Protein 8PX4 (pdb70)

Nearest PDB structures (foldseek):
  8px4-assembly2_B-2  TM=1.008E+00  e=1.631E-22  Leptospira interrogans serovar Copenhageni
  8ck4-assembly1_A  TM=9.383E-01  e=3.434E-08  Homo sapiens
  6czw-assembly1_A  TM=9.265E-01  e=5.266E-08  Homo sapiens
  3f1n-assembly1_A  TM=9.404E-01  e=1.316E-07  Homo sapiens
  8ck3-assembly1_A  TM=9.164E-01  e=1.899E-07  Homo sapiens

Radius of gyration: 22.07 Å; Cα contacts (8 Å, |Δi|>4): 699; chains: 3; bounding box: 47×67×46 Å

Foldseek 3Di:
DVVVVLVVQQPDLWWKFKAFLVQATADIHCNCCVPQVDDGVVRHRDHQCVQFDPVCNVVVVVQSVCLQVQHWDFQDWTWGHGPVGDTFIKTKTWGHDNVVRMIIIIIDTD/DVLCVQQPDCKWKFKAFLVQATADIHCNCCVVAVDDGVRRHRDRQCVQFDPVCNVVVVVQSVCLQVQHKDFQDWTWGAGPVGDTFIKTKTWGHDNVVRMIIIIIDTD/DVVLVVQQPDCKWKFKAFLVQATADTHCNCCVPQVDDGVVRHRDHQCVQFDPVCNVVVVVQSVCLQVQHKDFQDWTWGAGPVGDTFIKTKTWGHDNVVRMIIIIIDTD

Sequence (325 aa):
KEYDLEKLVNNSLDLLSIQRLDGTVLQVNPAFERLLGWREEELIGRNPFHLLHPEDRESTFQEFKKLNQGLPVFAFQNRFLCSDGTYKYFSWTASPDLSAGLIYVTGRDIDLEKLVNNSLDLLSIQRLDGTVLQVNPAFERLLGWREEELIGRNPFHLLHPEDRESTFQEFKKLNQGLPVFAFQNRFLCSDGTYKYFSWTASPDLSAGLIYVTGRDIYDLEKLVNNSLDLLSIQRLDGTVLQVNPAFERLLGWREEELIGRNPFHLLHPEDRESTFQEFKKLNQGLPVFAFQNRFLCSDGTYKYFSWTASPDLSAGLIYVTGRDI

Secondary structure (DSSP, 8-state):
-HHHHHHHHHT-SSEEEEEETT--EEEE-THHHHHH---GGGTTTS--TTSB-GGGHHHHHHHHHHHHTT--EEEEEEEEE-TTS-EEEEEEEEEEETTTTEEEEEEEE-/-HHHHHHT-SSEEEEEETTS-EEEE-THHHHHS---GGGTTTS-GGGSB-GGGHHHHHHHHHHHHTT--EEEEEEEEE-TTS-EEEEEEEEEEETTTTEEEEEEEE-/-HHHHHHHT-SSEEEEEETTS-EEEE-THHHHHH---GGGTTTS-GGGSB-GGGHHHHHHHHHHHHTT--EEEEEEEEE-TTS-EEEEEEEEEEETTTTEEEEEEEE-

Solvent-accessible surface area: 16549 Å² total; per-residue (Å²): 128,82,178,42,5,73,93,2,1,50,35,6,40,9,0,0,4,9,15,122,39,101,0,26,6,66,36,6,0,58,4,16,79,56,15,6,38,55,116,65,116,63,12,72,52,124,51,17,26,91,15,1,30,83,133,16,81,147,51,6,76,99,35,29,123,89,5,68,132,28,86,67,9,140,63,36,103,3,43,18,46,9,60,112,52,78,94,77,100,0,17,26,17,7,27,25,25,94,116,58,20,25,0,7,9,4,0,18,59,108,137,135,123,148,130,51,59,127,34,128,53,0,45,9,48,13,103,42,84,0,21,8,79,88,5,3,72,3,22,89,139,20,6,38,56,116,87,102,63,13,55,52,112,55,18,31,113,13,1,32,77,132,17,73,122,45,6,72,99,30,29,132,38,4,67,108,14,7,33,10,51,11,31,101,3,43,20,46,11,61,113,52,77,92,75,105,0,4,25,38,8,55,24,46,78,114,58,21,38,0,90,15,52,0,104,67,106,141,77,34,46,107,1,8,63,65,7,39,1,0,2,4,13,12,106,41,84,0,23,8,80,71,5,2,62,2,18,67,126,16,7,39,53,145,71,132,77,17,60,54,166,62,20,31,153,20,1,31,73,133,16,100,120,49,6,70,70,29,28,116,36,4,69,130,28,45,32,8,35,25,32,96,4,42,21,46,8,62,112,53,76,91,79,92,0,21,24,5,6,20,22,33,96,114,57,20,28,0,4,13,4,3,77,42,112

B-factor: mean 73.28, std 17.79, range [42.89, 144.92]

Structure (mmCIF, N/CA/C/O backbone):
data_8PX4
#
_entry.id   8PX4
#
_cell.length_a   54.910
_cell.length_b   144.560
_cell.length_c   48.650
_cell.angle_alpha   90.00
_cell.angle_beta   90.00
_cell.angle_gamma   90.00
#
_symmetry.space_group_name_H-M   'P 21 21 2'
#
loop_
_entity.id
_entity.type
_entity.pdbx_description
1 polymer 'Diguanylate cyclase'
2 water water
#
loop_
_atom_site.group_PDB
_atom_site.id
_atom_site.type_symbol
_atom_site.label_atom_id
_atom_site.label_alt_id
_atom_site.label_comp_id
_atom_site.label_asym_id
_atom_site.label_entity_id
_atom_site.label_seq_id
_atom_site.pdbx_PDB_ins_code
_atom_site.Cartn_x
_atom_site.Cartn_y
_atom_site.Cartn_z
_atom_site.occupancy
_atom_site.B_iso_or_equiv
_atom_site.auth_seq_id
_atom_site.auth_comp_id
_atom_site.auth_asym_id
_atom_site.auth_atom_id
_atom_site.pdbx_PDB_model_num
ATOM 1 N N . LYS A 1 7 ? 6.487 34.363 28.207 1.00 113.32 7 LYS A N 1
ATOM 2 C CA . LYS A 1 7 ? 7.931 34.131 27.924 1.00 108.17 7 LYS A CA 1
ATOM 3 C C . LYS A 1 7 ? 8.573 33.405 29.111 1.00 111.64 7 LYS A C 1
ATOM 4 O O . LYS A 1 7 ? 9.254 32.398 28.927 1.00 100.72 7 LYS A O 1
ATOM 10 N N . GLU A 1 8 ? 8.325 33.920 30.329 1.00 117.48 8 GLU A N 1
ATOM 11 C CA . GLU A 1 8 ? 9.032 33.479 31.529 1.00 120.54 8 GLU A CA 1
ATOM 12 C C . GLU A 1 8 ? 8.704 32.010 31.833 1.00 111.39 8 GLU A C 1
ATOM 13 O O . GLU A 1 8 ? 9.490 31.317 32.486 1.00 89.96 8 GLU A O 1
ATOM 19 N N . TYR A 1 9 ? 7.534 31.549 31.363 1.00 112.71 9 TYR A N 1
ATOM 20 C CA . TYR A 1 9 ? 7.133 30.156 31.502 1.00 109.72 9 TYR A CA 1
ATOM 21 C C . TYR A 1 9 ? 8.041 29.272 30.651 1.00 102.33 9 TYR A C 1
ATOM 22 O O . TYR A 1 9 ? 8.492 28.221 31.107 1.00 98.45 9 TYR A O 1
ATOM 31 N N . ASP A 1 10 ? 8.257 29.693 29.394 1.00 95.55 10 ASP A N 1
ATOM 32 C CA . ASP A 1 10 ? 9.041 28.928 28.440 1.00 91.06 10 ASP A CA 1
ATOM 33 C C . ASP A 1 10 ? 10.478 28.786 28.946 1.00 81.84 10 ASP A C 1
ATOM 34 O O . ASP A 1 10 ? 11.028 27.690 28.930 1.00 80.87 10 ASP A O 1
ATOM 39 N N . LEU A 1 11 ? 11.078 29.908 29.383 1.00 81.75 11 LEU A N 1
ATOM 40 C CA . LEU A 1 11 ? 12.488 29.933 29.768 1.00 83.25 11 LEU A CA 1
ATOM 41 C C . LEU A 1 11 ? 12.702 29.060 31.005 1.00 78.98 11 LEU A C 1
ATOM 42 O O . LEU A 1 11 ? 13.777 28.500 31.199 1.00 73.58 11 LEU A O 1
ATOM 47 N N . GLU A 1 12 ? 11.664 28.972 31.837 1.00 81.36 12 GLU A N 1
ATOM 48 C CA . GLU A 1 12 ? 11.678 28.165 33.043 1.00 86.10 12 GLU A CA 1
ATOM 49 C C . GLU A 1 12 ? 11.763 26.682 32.663 1.00 80.93 12 GLU A C 1
ATOM 50 O O . GLU A 1 12 ? 12.488 25.921 33.294 1.00 70.62 12 GLU A O 1
ATOM 56 N N . LYS A 1 13 ? 11.022 26.296 31.615 1.00 76.81 13 LYS A N 1
ATOM 57 C CA . LYS A 1 13 ? 10.979 24.917 31.157 1.00 79.44 13 LYS A CA 1
ATOM 58 C C . LYS A 1 13 ? 12.317 24.557 30.506 1.00 72.42 13 LYS A C 1
ATOM 59 O O . LYS A 1 13 ? 12.752 23.403 30.538 1.00 70.82 13 LYS A O 1
ATOM 65 N N . LEU A 1 14 ? 12.975 25.563 29.945 1.00 64.79 14 LEU A N 1
ATOM 66 C CA . LEU A 1 14 ? 14.245 25.370 29.278 1.00 64.50 14 LEU A CA 1
ATOM 67 C C . LEU A 1 14 ? 15.335 25.129 30.317 1.00 64.24 14 LEU A C 1
ATOM 68 O O . LEU A 1 14 ? 16.112 24.177 30.201 1.00 69.95 14 LEU A O 1
ATOM 73 N N . VAL A 1 15 ? 15.342 25.952 31.367 1.00 65.18 15 VAL A N 1
ATOM 74 C CA . VAL A 1 15 ? 16.367 25.842 32.392 1.00 65.91 15 VAL A CA 1
ATOM 75 C C . VAL A 1 15 ? 16.159 24.550 33.190 1.00 64.70 15 VAL A C 1
ATOM 76 O O . VAL A 1 15 ? 17.133 23.869 33.532 1.00 59.93 15 VAL A O 1
ATOM 80 N N . ASN A 1 16 ? 14.899 24.194 33.443 1.00 62.49 16 ASN A N 1
ATOM 81 C CA . ASN A 1 16 ? 14.593 23.108 34.359 1.00 63.60 16 ASN A CA 1
ATOM 82 C C . ASN A 1 16 ? 14.762 21.748 33.672 1.00 66.50 16 ASN A C 1
ATOM 83 O O . ASN A 1 16 ? 14.777 20.720 34.354 1.00 66.02 16 ASN A O 1
ATOM 88 N N . ASN A 1 17 ? 14.926 21.742 32.337 1.00 64.13 17 ASN A N 1
ATOM 89 C CA . ASN A 1 17 ? 15.064 20.492 31.610 1.00 68.49 17 ASN A CA 1
ATOM 90 C C . ASN A 1 17 ? 16.500 20.311 31.117 1.00 64.54 17 ASN A C 1
ATOM 91 O O . ASN A 1 17 ? 16.770 19.402 30.342 1.00 67.26 17 ASN A O 1
ATOM 96 N N . SER A 1 18 ? 17.432 21.095 31.671 1.00 60.08 18 SER A N 1
ATOM 97 C CA . SER A 1 18 ? 18.855 20.892 31.426 1.00 57.39 18 SER A CA 1
ATOM 98 C C . SER A 1 18 ? 19.425 19.848 32.394 1.00 57.48 18 SER A C 1
ATOM 99 O O . SER A 1 18 ? 19.130 19.868 33.584 1.00 62.97 18 SER A O 1
ATOM 102 N N . LEU A 1 19 ? 20.283 18.964 31.883 1.00 58.45 19 LEU A N 1
ATOM 103 C CA . LEU A 1 19 ? 20.931 17.980 32.739 1.00 63.05 19 LEU A CA 1
ATOM 104 C C . LEU A 1 19 ? 22.076 18.648 33.478 1.00 58.91 19 LEU A C 1
ATOM 105 O O . LEU A 1 19 ? 22.501 18.167 34.526 1.00 57.59 19 LEU A O 1
ATOM 110 N N . ASP A 1 20 ? 22.507 19.813 32.977 1.00 54.71 20 ASP A N 1
ATOM 111 C CA . ASP A 1 20 ? 23.601 20.543 33.596 1.00 59.09 20 ASP A CA 1
ATOM 112 C C . ASP A 1 20 ? 23.044 21.467 34.677 1.00 56.46 20 ASP A C 1
ATOM 113 O O . ASP A 1 20 ? 21.872 21.829 34.657 1.00 49.08 20 ASP A O 1
ATOM 118 N N . LEU A 1 21 ? 23.893 21.779 35.662 1.00 56.91 21 LEU A N 1
ATOM 119 C CA . LEU A 1 21 ? 23.523 22.653 36.760 1.00 54.20 21 LEU A CA 1
ATOM 120 C C . LEU A 1 21 ? 23.423 24.094 36.244 1.00 54.47 21 LEU A C 1
ATOM 121 O O . LEU A 1 21 ? 24.369 24.623 35.670 1.00 52.81 21 LEU A O 1
ATOM 126 N N . LEU A 1 22 ? 22.250 24.701 36.423 1.00 54.19 22 LEU A N 1
ATOM 127 C CA . LEU A 1 22 ? 22.046 26.104 36.119 1.00 54.16 22 LEU A CA 1
ATOM 128 C C . LEU A 1 22 ? 21.592 26.817 37.385 1.00 54.66 22 LEU A C 1
ATOM 129 O O . LEU A 1 22 ? 20.589 26.431 37.988 1.00 56.17 22 LEU A O 1
ATOM 134 N N . SER A 1 23 ? 22.333 27.856 37.769 1.00 52.59 23 SER A N 1
ATOM 135 C CA . SER A 1 23 ? 22.065 28.554 39.006 1.00 55.95 23 SER A CA 1
ATOM 136 C C . SER A 1 23 ? 22.280 30.060 38.842 1.00 56.55 23 SER A C 1
ATOM 137 O O . SER A 1 23 ? 23.089 30.500 38.034 1.00 58.04 23 SER A O 1
ATOM 140 N N . ILE A 1 24 ? 21.518 30.831 39.621 1.00 53.37 24 ILE A N 1
ATOM 141 C CA . ILE A 1 24 ? 21.749 32.251 39.794 1.00 53.21 24 ILE A CA 1
ATOM 142 C C . ILE A 1 24 ? 22.108 32.490 41.259 1.00 52.91 24 ILE A C 1
ATOM 143 O O . ILE A 1 24 ? 21.404 32.019 42.160 1.00 51.49 24 ILE A O 1
ATOM 148 N N . GLN A 1 25 ? 23.265 33.134 41.472 1.00 52.78 25 GLN A N 1
ATOM 149 C CA . GLN A 1 25 ? 23.729 33.501 42.798 1.00 65.37 25 GLN A CA 1
ATOM 150 C C . GLN A 1 25 ? 23.817 35.021 42.885 1.00 63.03 25 GLN A C 1
ATOM 151 O O . GLN A 1 25 ? 23.886 35.691 41.871 1.00 60.56 25 GLN A O 1
ATOM 157 N N . ARG A 1 26 ? 23.826 35.547 44.113 1.00 65.69 26 ARG A N 1
ATOM 158 C CA . ARG A 1 26 ? 24.227 36.925 44.354 1.00 67.82 26 ARG A CA 1
ATOM 159 C C . ARG A 1 26 ? 25.754 36.984 44.402 1.00 65.21 26 ARG A C 1
ATOM 160 O O . ARG A 1 26 ? 26.420 35.951 44.496 1.00 64.82 26 ARG A O 1
ATOM 168 N N . LEU A 1 27 ? 26.294 38.203 44.366 1.00 63.91 27 LEU A N 1
ATOM 169 C CA . LEU A 1 27 ? 27.731 38.412 44.324 1.00 66.80 27 LEU A CA 1
ATOM 170 C C . LEU A 1 27 ? 28.380 37.869 45.600 1.00 67.10 27 LEU A C 1
ATOM 171 O O . LEU A 1 27 ? 29.545 37.486 45.576 1.00 67.86 27 LEU A O 1
ATOM 176 N N . ASP A 1 28 ? 27.609 37.813 46.701 1.00 69.11 28 ASP A N 1
ATOM 177 C CA . ASP A 1 28 ? 28.139 37.394 47.995 1.00 71.13 28 ASP A CA 1
ATOM 178 C C . ASP A 1 28 ? 28.014 35.877 48.146 1.00 75.89 28 ASP A C 1
ATOM 179 O O . ASP A 1 28 ? 28.507 35.308 49.117 1.00 90.18 28 ASP A O 1
ATOM 184 N N . GLY A 1 29 ? 27.321 35.233 47.205 1.00 65.80 29 GLY A N 1
ATOM 185 C CA . GLY A 1 29 ? 27.296 33.782 47.141 1.00 64.33 29 GLY A CA 1
ATOM 186 C C . GLY A 1 29 ? 25.905 33.201 47.376 1.00 59.72 29 GLY A C 1
ATOM 187 O O . GLY A 1 29 ? 25.683 32.003 47.153 1.00 52.46 29 GLY A O 1
ATOM 188 N N . THR A 1 30 ? 24.969 34.048 47.817 1.00 54.33 30 THR A N 1
ATOM 189 C CA . THR A 1 30 ? 23.642 33.580 48.184 1.00 58.38 30 THR A CA 1
ATOM 190 C C . THR A 1 30 ? 22.926 33.019 46.953 1.00 59.81 30 THR A C 1
ATOM 191 O O . THR A 1 30 ? 22.804 33.693 45.929 1.00 67.05 30 THR A O 1
ATOM 195 N N . VAL A 1 31 ? 22.434 31.786 47.084 1.00 55.96 31 VAL A N 1
ATOM 196 C CA . VAL A 1 31 ? 21.767 31.086 45.997 1.00 62.53 31 VAL A CA 1
ATOM 197 C C . VAL A 1 31 ? 20.331 31.599 45.881 1.00 61.30 31 VAL A C 1
ATOM 198 O O . VAL A 1 31 ? 19.584 31.557 46.853 1.00 60.60 31 VAL A O 1
ATOM 202 N N . LEU A 1 32 ? 19.949 32.045 44.667 1.00 63.21 32 LEU A N 1
ATOM 203 C CA . LEU A 1 32 ? 18.606 32.550 44.405 1.00 63.15 32 LEU A CA 1
ATOM 204 C C . LEU A 1 32 ? 17.801 31.520 43.606 1.00 62.77 32 LEU A C 1
ATOM 205 O O . LEU A 1 32 ? 16.588 31.432 43.758 1.00 67.47 32 LEU A O 1
ATOM 210 N N . GLN A 1 33 ? 18.475 30.794 42.710 1.00 59.46 33 GLN A N 1
ATOM 211 C CA . GLN A 1 33 ? 17.797 29.857 41.828 1.00 62.30 33 GLN A CA 1
ATOM 212 C C . GLN A 1 33 ? 18.698 28.647 41.568 1.00 59.82 33 GLN A C 1
ATOM 213 O O . GLN A 1 33 ? 19.919 28.770 41.466 1.00 55.06 33 GLN A O 1
ATOM 219 N N . VAL A 1 34 ? 18.066 27.481 41.474 1.00 58.43 34 VAL A N 1
ATOM 220 C CA . VAL A 1 34 ? 18.726 26.261 41.060 1.00 59.60 34 VAL A CA 1
ATOM 221 C C . VAL A 1 34 ? 17.718 25.449 40.254 1.00 59.64 34 VAL A C 1
ATOM 222 O O . VAL A 1 34 ? 16.516 25.542 40.487 1.00 63.72 34 VAL A O 1
ATOM 226 N N . ASN A 1 35 ? 18.221 24.657 39.309 1.00 52.47 35 ASN A N 1
ATOM 227 C CA . ASN A 1 35 ? 17.375 23.817 38.490 1.00 51.57 35 ASN A CA 1
ATOM 228 C C . ASN A 1 35 ? 17.393 22.403 39.070 1.00 55.15 35 ASN A C 1
ATOM 229 O O . ASN A 1 35 ? 18.211 22.107 39.939 1.00 52.63 35 ASN A O 1
ATOM 234 N N . PRO A 1 36 ? 16.466 21.502 38.644 1.00 57.63 36 PRO A N 1
ATOM 235 C CA . PRO A 1 36 ? 16.340 20.172 39.246 1.00 60.99 36 PRO A CA 1
ATOM 236 C C . PRO A 1 36 ? 17.611 19.324 39.162 1.00 61.69 36 PRO A C 1
ATOM 237 O O . PRO A 1 36 ? 17.719 18.314 39.840 1.00 65.51 36 PRO A O 1
ATOM 241 N N . ALA A 1 37 ? 18.553 19.742 38.303 1.00 57.70 37 ALA A N 1
ATOM 242 C CA . ALA A 1 37 ? 19.797 19.021 38.100 1.00 52.37 37 ALA A CA 1
ATOM 243 C C . ALA A 1 37 ? 20.591 18.946 39.410 1.00 52.70 37 ALA A C 1
ATOM 244 O O . ALA A 1 37 ? 21.349 18.009 39.622 1.00 52.90 37 ALA A O 1
ATOM 246 N N . PHE A 1 38 ? 20.442 19.970 40.262 1.00 52.37 38 PHE A N 1
ATOM 247 C CA . PHE A 1 38 ? 21.140 20.006 41.539 1.00 51.14 38 PHE A CA 1
ATOM 248 C C . PHE A 1 38 ? 20.661 18.853 42.424 1.00 50.16 38 PHE A C 1
ATOM 249 O O . PHE A 1 38 ? 21.471 18.163 43.024 1.00 50.95 38 PHE A O 1
ATOM 257 N N . GLU A 1 39 ? 19.341 18.628 42.450 1.00 53.56 39 GLU A N 1
ATOM 258 C CA . GLU A 1 39 ? 18.747 17.559 43.232 1.00 55.95 39 GLU A CA 1
ATOM 259 C C . GLU A 1 39 ? 19.224 16.206 42.700 1.00 55.13 39 GLU A C 1
ATOM 260 O O . GLU A 1 39 ? 19.479 15.295 43.474 1.00 53.29 39 GLU A O 1
ATOM 266 N N . ARG A 1 40 ? 19.391 16.109 41.373 1.00 55.41 40 ARG A N 1
ATOM 267 C CA . ARG A 1 40 ? 19.739 14.854 40.720 1.00 54.85 40 ARG A CA 1
ATOM 268 C C . ARG A 1 40 ? 21.208 14.516 40.990 1.00 56.14 40 ARG A C 1
ATOM 269 O O . ARG A 1 40 ? 21.544 13.362 41.242 1.00 60.91 40 ARG A O 1
ATOM 277 N N . LEU A 1 41 ? 22.078 15.538 40.953 1.00 57.24 41 LEU A N 1
ATOM 278 C CA . LEU A 1 41 ? 23.520 15.324 40.994 1.00 60.03 41 LEU A CA 1
ATOM 279 C C . LEU A 1 41 ? 24.056 15.418 42.430 1.00 54.00 41 LEU A C 1
ATOM 280 O O . LEU A 1 41 ? 25.028 14.765 42.740 1.00 52.98 41 LEU A O 1
ATOM 285 N N . LEU A 1 42 ? 23.448 16.273 43.280 1.00 59.16 42 LEU A N 1
ATOM 286 C CA . LEU A 1 42 ? 23.956 16.506 44.630 1.00 60.31 42 LEU A CA 1
ATOM 287 C C . LEU A 1 42 ? 23.038 15.873 45.685 1.00 62.56 42 LEU A C 1
ATOM 288 O O . LEU A 1 42 ? 23.453 15.683 46.831 1.00 68.49 42 LEU A O 1
ATOM 293 N N . GLY A 1 43 ? 21.787 15.588 45.322 1.00 59.18 43 GLY A N 1
ATOM 294 C CA . GLY A 1 43 ? 20.886 14.885 46.225 1.00 60.57 43 GLY A CA 1
ATOM 295 C C . GLY A 1 43 ? 20.081 15.837 47.122 1.00 63.34 43 GLY A C 1
ATOM 296 O O . GLY A 1 43 ? 19.053 15.448 47.669 1.00 67.23 43 GLY A O 1
ATOM 297 N N . TRP A 1 44 ? 20.523 17.097 47.217 1.00 65.51 44 TRP A N 1
ATOM 298 C CA . TRP A 1 44 ? 19.836 18.105 48.020 1.00 60.65 44 TRP A CA 1
ATOM 299 C C . TRP A 1 44 ? 18.597 18.612 47.281 1.00 64.01 44 TRP A C 1
ATOM 300 O O . TRP A 1 44 ? 18.642 18.844 46.067 1.00 68.24 44 TRP A O 1
ATOM 311 N N . ARG A 1 45 ? 17.523 18.858 48.042 1.00 66.87 45 ARG A N 1
ATOM 312 C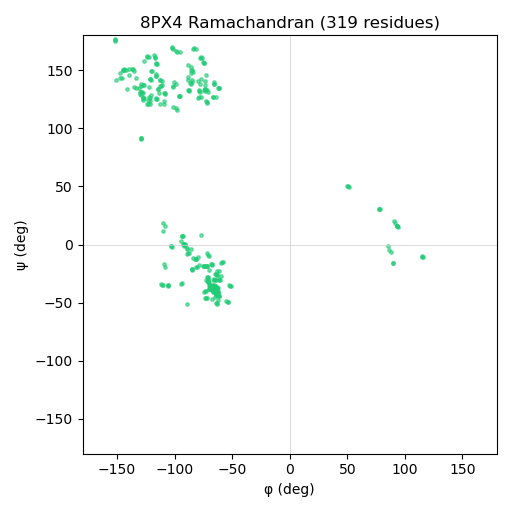 CA . ARG A 1 45 ? 16.330 19.500 47.514 1.00 74.91 45 ARG A CA 1
ATOM 313 C C . ARG A 1 45 ? 16.589 20.991 47.302 1.00 74.79 45 ARG A C 1
ATOM 314 O O . ARG A 1 45 ? 17.451 21.582 47.954 1.00 72.58 45 ARG A O 1
ATOM 322 N N . GLU A 1 46 ? 15.808 21.588 46.392 1.00 81.25 46 GLU A N 1
ATOM 323 C CA . GLU A 1 46 ? 15.933 22.998 46.048 1.00 79.79 46 GLU A CA 1
ATOM 324 C C . GLU A 1 46 ? 15.810 23.852 47.312 1.00 73.59 46 GLU A C 1
ATOM 325 O O . GLU A 1 46 ? 16.640 24.714 47.561 1.00 65.44 46 GLU A O 1
ATOM 331 N N . GLU A 1 47 ? 14.777 23.583 48.113 1.00 79.27 47 GLU A N 1
ATOM 332 C CA . GLU A 1 47 ? 14.436 24.429 49.254 1.00 85.68 47 GLU A CA 1
ATOM 333 C C . GLU A 1 47 ? 15.583 24.457 50.272 1.00 80.90 47 GLU A C 1
ATOM 334 O O . GLU A 1 47 ? 15.686 25.402 51.046 1.00 77.05 47 GLU A O 1
ATOM 340 N N . GLU A 1 48 ? 16.444 23.426 50.252 1.00 73.37 48 GLU A N 1
ATOM 341 C CA . GLU A 1 48 ? 17.552 23.314 51.192 1.00 76.97 48 GLU A CA 1
ATOM 342 C C . GLU A 1 48 ? 18.750 24.161 50.743 1.00 73.54 48 GLU A C 1
ATOM 343 O O . GLU A 1 48 ? 19.695 24.341 51.508 1.00 84.26 48 GLU A O 1
ATOM 349 N N . LEU A 1 49 ? 18.728 24.639 49.487 1.00 72.76 49 LEU A N 1
ATOM 350 C CA . LEU A 1 49 ? 19.868 25.353 48.910 1.00 65.40 49 LEU A CA 1
ATOM 351 C C . LEU A 1 49 ? 19.532 26.839 48.722 1.00 63.61 49 LEU A C 1
ATOM 352 O O . LEU A 1 49 ? 20.398 27.701 48.875 1.00 60.16 49 LEU A O 1
ATOM 357 N N . ILE A 1 50 ? 18.270 27.127 48.388 1.00 65.89 50 ILE A N 1
ATOM 358 C CA . ILE A 1 50 ? 17.843 28.480 48.064 1.00 69.34 50 ILE A CA 1
ATOM 359 C C . ILE A 1 50 ? 17.961 29.356 49.312 1.00 69.70 50 ILE A C 1
ATOM 360 O O . ILE A 1 50 ? 17.654 28.920 50.420 1.00 66.41 50 ILE A O 1
ATOM 365 N N . GLY A 1 51 ? 18.428 30.591 49.114 1.00 71.42 51 GLY A N 1
ATOM 366 C CA . GLY A 1 51 ? 18.414 31.601 50.158 1.00 73.26 51 GLY A CA 1
ATOM 367 C C . GLY A 1 51 ? 19.672 31.546 51.013 1.00 70.32 51 GLY A C 1
ATOM 368 O O . GLY A 1 51 ? 19.878 32.405 51.860 1.00 69.42 51 GLY A O 1
ATOM 369 N N . ARG A 1 52 ? 20.516 30.534 50.783 1.00 78.92 52 ARG A N 1
ATOM 370 C CA . ARG A 1 52 ? 21.713 30.384 51.586 1.00 82.96 52 ARG A CA 1
ATOM 371 C C . ARG A 1 52 ? 22.945 30.288 50.694 1.00 76.34 52 ARG A C 1
ATOM 372 O O . ARG A 1 52 ? 22.875 30.001 49.501 1.00 66.18 52 ARG A O 1
ATOM 380 N N . ASN A 1 53 ? 24.066 30.602 51.316 1.00 78.76 53 ASN A N 1
ATOM 381 C CA . ASN A 1 53 ? 25.393 30.461 50.764 1.00 72.66 53 ASN A CA 1
ATOM 382 C C . ASN A 1 53 ? 25.761 28.966 50.698 1.00 69.63 53 ASN A C 1
ATOM 383 O O . ASN A 1 53 ? 25.551 28.240 51.660 1.00 75.75 53 ASN A O 1
ATOM 388 N N . PRO A 1 54 ? 26.306 28.448 49.570 1.00 64.69 54 PRO A N 1
ATOM 389 C CA . PRO A 1 54 ? 26.600 27.020 49.457 1.00 65.04 54 PRO A CA 1
ATOM 390 C C . PRO A 1 54 ? 28.021 26.599 49.848 1.00 61.93 54 PRO A C 1
ATOM 391 O O . PRO A 1 54 ? 28.392 25.439 49.668 1.00 67.00 54 PRO A O 1
ATOM 395 N N . PHE A 1 55 ? 28.807 27.537 50.400 1.00 66.25 55 PHE A N 1
ATOM 396 C CA . PHE A 1 55 ? 30.226 27.299 50.617 1.00 69.87 55 PHE A CA 1
ATOM 397 C C . PHE A 1 55 ? 30.420 26.302 51.761 1.00 64.68 55 PHE A C 1
ATOM 398 O O . PHE A 1 55 ? 31.525 25.834 51.991 1.00 64.56 55 PHE A O 1
ATOM 406 N N . HIS A 1 56 ? 29.335 25.945 52.443 1.00 62.05 56 HIS A N 1
ATOM 407 C CA . HIS A 1 56 ? 29.413 24.979 53.526 1.00 62.28 56 HIS A CA 1
ATOM 408 C C . HIS A 1 56 ? 29.410 23.552 52.981 1.00 62.25 56 HIS A C 1
ATOM 409 O O . HIS A 1 56 ? 29.796 22.629 53.688 1.00 66.72 56 HIS A O 1
ATOM 416 N N . LEU A 1 57 ? 28.957 23.365 51.734 1.00 58.40 57 LEU A N 1
ATOM 417 C CA . LEU A 1 57 ? 29.033 22.059 51.084 1.00 58.10 57 LEU A CA 1
ATOM 418 C C . LEU A 1 57 ? 30.359 21.927 50.340 1.00 58.43 57 LEU A C 1
ATOM 419 O O . LEU A 1 57 ? 30.672 20.867 49.791 1.00 55.44 57 LEU A O 1
ATOM 424 N N . LEU A 1 58 ? 31.138 23.012 50.354 1.00 59.45 58 LEU A N 1
ATOM 425 C CA . LEU A 1 58 ? 32.404 23.087 49.651 1.00 62.72 58 LEU A CA 1
ATOM 426 C C . LEU A 1 58 ? 33.474 22.353 50.455 1.00 68.84 58 LEU A C 1
ATOM 427 O O . LEU A 1 58 ? 33.604 22.556 51.659 1.00 70.63 58 LEU A O 1
ATOM 432 N N . HIS A 1 59 ? 34.244 21.500 49.771 1.00 69.22 59 HIS A N 1
ATOM 433 C CA . HIS A 1 59 ? 35.320 20.766 50.406 1.00 64.42 59 HIS A CA 1
ATOM 434 C C . HIS A 1 59 ? 36.356 21.748 50.955 1.00 63.74 59 HIS A C 1
ATOM 435 O O . HIS A 1 59 ? 36.773 22.669 50.249 1.00 66.38 59 HIS A O 1
ATOM 442 N N . PRO A 1 60 ? 36.840 21.543 52.206 1.00 64.83 60 PRO A N 1
ATOM 443 C CA . PRO A 1 60 ? 37.769 22.477 52.847 1.00 69.82 60 PRO A CA 1
ATOM 444 C C . PRO A 1 60 ? 39.009 22.812 52.021 1.00 67.37 60 PRO A C 1
ATOM 445 O O . PRO A 1 60 ? 39.503 23.935 52.077 1.00 75.72 60 PRO A O 1
ATOM 449 N N . GLU A 1 61 ? 39.513 21.823 51.270 1.00 66.95 61 GLU A N 1
ATOM 450 C CA . GLU A 1 61 ? 40.722 21.994 50.479 1.00 73.02 61 GLU A CA 1
ATOM 451 C C . GLU A 1 61 ? 40.447 22.899 49.278 1.00 64.12 61 GLU A C 1
ATOM 452 O O . GLU A 1 61 ? 41.381 23.435 48.691 1.00 75.75 61 GLU A O 1
ATOM 458 N N . ASP A 1 62 ? 39.165 23.069 48.921 1.00 60.89 62 ASP A N 1
ATOM 459 C CA . ASP A 1 62 ? 38.799 23.788 47.708 1.00 61.99 62 ASP A CA 1
ATOM 460 C C . ASP A 1 62 ? 38.310 25.191 48.049 1.00 60.90 62 ASP A C 1
ATOM 461 O O . ASP A 1 62 ? 38.004 25.971 47.150 1.00 61.50 62 ASP A O 1
ATOM 466 N N . ARG A 1 63 ? 38.267 25.513 49.346 1.00 66.49 63 ARG A N 1
ATOM 467 C CA . ARG A 1 63 ? 37.718 26.784 49.811 1.00 67.48 63 ARG A CA 1
ATOM 468 C C . ARG A 1 63 ? 38.552 27.952 49.274 1.00 63.67 63 ARG A C 1
ATOM 469 O O . ARG A 1 63 ? 38.005 28.906 48.730 1.00 64.98 63 ARG A O 1
ATOM 477 N N . GLU A 1 64 ? 39.874 27.877 49.454 1.00 67.54 64 GLU A N 1
ATOM 478 C CA . GLU A 1 64 ? 40.757 28.990 49.140 1.00 67.79 64 GLU A CA 1
ATOM 479 C C . GLU A 1 64 ? 40.664 29.317 47.652 1.00 65.04 64 GLU A C 1
ATOM 480 O O . GLU A 1 64 ? 40.566 30.484 47.284 1.00 66.63 64 GLU A O 1
ATOM 486 N N . SER A 1 65 ? 40.683 28.276 46.805 1.00 63.65 65 SER A N 1
ATOM 487 C CA . SER A 1 65 ? 40.685 28.460 45.358 1.00 59.95 65 SER A CA 1
ATOM 488 C C . SER A 1 65 ? 39.332 29.001 44.889 1.00 56.42 65 SER A C 1
ATOM 489 O O . SER A 1 65 ? 39.273 29.857 44.010 1.00 54.81 65 SER A O 1
ATOM 492 N N . THR A 1 66 ? 38.251 28.511 45.502 1.00 57.86 66 THR A N 1
ATOM 493 C CA . THR A 1 66 ? 36.903 28.900 45.112 1.00 59.91 66 THR A CA 1
ATOM 494 C C . THR A 1 66 ? 36.647 30.365 45.469 1.00 56.42 66 THR A C 1
ATOM 495 O O . THR A 1 66 ? 35.965 31.057 44.730 1.00 57.78 66 THR A O 1
ATOM 499 N N . PHE A 1 67 ? 37.171 30.819 46.621 1.00 61.36 67 PHE A N 1
ATOM 500 C CA . PHE A 1 67 ? 36.941 32.187 47.073 1.00 61.92 67 PHE A CA 1
ATOM 501 C C . PHE A 1 67 ? 37.714 33.161 46.176 1.00 60.97 67 PHE A C 1
ATOM 502 O O . PHE A 1 67 ? 37.253 34.263 45.934 1.00 62.68 67 PHE A O 1
ATOM 510 N N . GLN A 1 68 ? 38.875 32.722 45.662 1.00 59.44 68 GLN A N 1
ATOM 511 C CA . GLN A 1 68 ? 39.670 33.530 44.746 1.00 66.46 68 GLN A CA 1
ATOM 512 C C . GLN A 1 68 ? 38.891 33.748 43.447 1.00 67.60 68 GLN A C 1
ATOM 513 O O . GLN A 1 68 ? 38.961 34.819 42.854 1.00 65.01 68 GLN A O 1
ATOM 519 N N . GLU A 1 69 ? 38.157 32.716 43.011 1.00 63.27 69 GLU A N 1
ATOM 520 C CA . GLU A 1 69 ? 37.337 32.816 41.816 1.00 64.82 69 GLU A CA 1
ATOM 521 C C . GLU A 1 69 ? 36.159 33.761 42.069 1.00 59.61 69 GLU A C 1
ATOM 522 O O . GLU A 1 69 ? 35.748 34.498 41.169 1.00 60.54 69 GLU A O 1
ATOM 528 N N . PHE A 1 70 ? 35.636 33.754 43.297 1.00 59.15 70 PHE A N 1
ATOM 529 C CA . PHE A 1 70 ? 34.491 34.595 43.641 1.00 63.91 70 PHE A CA 1
ATOM 530 C C . PHE A 1 70 ? 34.916 36.064 43.703 1.00 66.10 70 PHE A C 1
ATOM 531 O O . PHE A 1 70 ? 34.123 36.947 43.393 1.00 66.34 70 PHE A O 1
ATOM 539 N N . LYS A 1 71 ? 36.177 36.313 44.079 1.00 63.43 71 LYS A N 1
ATOM 540 C CA . LYS A 1 71 ? 36.738 37.652 44.043 1.00 66.48 71 LYS A CA 1
ATOM 541 C C . LYS A 1 71 ? 36.796 38.151 42.599 1.00 64.48 71 LYS A C 1
ATOM 542 O O . LYS A 1 71 ? 36.498 39.311 42.329 1.00 63.13 71 LYS A O 1
ATOM 548 N N . LYS A 1 72 ? 37.208 37.270 41.683 1.00 63.52 72 LYS A N 1
ATOM 549 C CA . LYS A 1 72 ? 37.311 37.621 40.274 1.00 64.29 72 LYS A CA 1
ATOM 550 C C . LYS A 1 72 ? 35.929 37.984 39.734 1.00 62.63 72 LYS A C 1
ATOM 551 O O . LYS A 1 72 ? 35.790 38.930 38.961 1.00 61.74 72 LYS A O 1
ATOM 557 N N . LEU A 1 73 ? 34.916 37.219 40.146 1.00 61.62 73 LEU A N 1
ATOM 558 C CA . LEU A 1 73 ? 33.549 37.464 39.719 1.00 63.27 73 LEU A CA 1
ATOM 559 C C . LEU A 1 73 ? 33.092 38.828 40.223 1.00 64.41 73 LEU A C 1
ATOM 560 O O . LEU A 1 73 ? 32.410 39.552 39.501 1.00 65.81 73 LEU A O 1
ATOM 565 N N . ASN A 1 74 ? 33.524 39.183 41.446 1.00 64.86 74 ASN A N 1
ATOM 566 C CA . ASN A 1 74 ? 33.139 40.439 42.080 1.00 67.92 74 ASN A CA 1
ATOM 567 C C . ASN A 1 74 ? 33.884 41.610 41.436 1.00 69.09 74 ASN A C 1
ATOM 568 O O . ASN A 1 74 ? 33.465 42.755 41.573 1.00 72.62 74 ASN A O 1
ATOM 573 N N . GLN A 1 75 ? 34.984 41.308 40.730 1.00 70.42 75 GLN A N 1
ATOM 574 C CA . GLN A 1 75 ? 35.722 42.306 39.974 1.00 68.97 75 GLN A CA 1
ATOM 575 C C . GLN A 1 75 ? 35.200 42.369 38.537 1.00 70.65 75 GLN A C 1
ATOM 576 O O . GLN A 1 75 ? 35.679 43.173 37.737 1.00 73.97 75 GLN A O 1
ATOM 582 N N . GLY A 1 76 ? 34.220 41.510 38.221 1.00 66.62 76 GLY A N 1
ATOM 583 C CA . GLY A 1 76 ? 33.526 41.556 36.943 1.00 62.30 76 GLY A CA 1
ATOM 584 C C . GLY A 1 76 ? 34.192 40.669 35.888 1.00 65.17 76 GLY A C 1
ATOM 585 O O . GLY A 1 76 ? 33.958 40.836 34.694 1.00 72.73 76 GLY A O 1
ATOM 586 N N . LEU A 1 77 ? 34.995 39.702 36.344 1.00 70.11 77 LEU A N 1
ATOM 587 C CA . LEU A 1 77 ? 35.669 38.778 35.447 1.00 65.41 77 LEU A CA 1
ATOM 588 C C . LEU A 1 77 ? 34.894 37.471 35.393 1.00 64.29 77 LEU A C 1
ATOM 589 O O . LEU A 1 77 ? 34.490 36.946 36.429 1.00 61.47 77 LEU A O 1
ATOM 594 N N . PRO A 1 78 ? 34.741 36.865 34.193 1.00 66.48 78 PRO A N 1
ATOM 595 C CA . PRO A 1 78 ? 34.122 35.560 34.068 1.00 59.96 78 PRO A CA 1
ATOM 596 C C . PRO A 1 78 ? 35.078 34.460 34.500 1.00 61.04 78 PRO A C 1
ATOM 597 O O . PRO A 1 78 ? 36.293 34.660 34.543 1.00 58.08 78 PRO A O 1
ATOM 601 N N . VAL A 1 79 ? 34.499 33.296 34.808 1.00 63.17 79 VAL A N 1
ATOM 602 C CA . VAL A 1 79 ? 35.243 32.134 35.253 1.00 62.57 79 VAL A CA 1
ATOM 603 C C . VAL A 1 79 ? 34.843 30.959 34.360 1.00 60.82 79 VAL A C 1
ATOM 604 O O . VAL A 1 79 ? 33.656 30.731 34.130 1.00 59.52 79 VAL A O 1
ATOM 608 N N . PHE A 1 80 ? 35.847 30.249 33.828 1.00 60.69 80 PHE A N 1
ATOM 609 C CA . PHE A 1 80 ? 35.611 29.179 32.869 1.00 58.44 80 PHE A CA 1
ATOM 610 C C . PHE A 1 80 ? 36.182 27.869 33.406 1.00 54.27 80 PHE A C 1
ATOM 611 O O . PHE A 1 80 ? 37.344 27.804 33.791 1.00 57.88 80 PHE A O 1
ATOM 619 N N . ALA A 1 81 ? 35.330 26.841 33.449 1.00 52.64 81 ALA A N 1
ATOM 620 C CA . ALA A 1 81 ? 35.747 25.472 33.717 1.00 57.29 81 ALA A CA 1
ATOM 621 C C . ALA A 1 81 ? 36.603 25.409 34.982 1.00 52.65 81 ALA A C 1
ATOM 622 O O . ALA A 1 81 ? 37.665 24.793 34.982 1.00 56.48 81 ALA A O 1
ATOM 624 N N . PHE A 1 82 ? 36.109 26.017 36.066 1.00 54.14 82 PHE A N 1
ATOM 625 C CA . PHE A 1 82 ? 36.751 25.902 37.368 1.00 46.93 82 PHE A CA 1
ATOM 626 C C . PHE A 1 82 ? 36.209 24.673 38.097 1.00 46.06 82 PHE A C 1
ATOM 627 O O . PHE A 1 82 ? 35.007 24.496 38.196 1.00 43.05 82 PHE A O 1
ATOM 635 N N . GLN A 1 83 ? 37.118 23.871 38.655 1.00 53.95 83 GLN A N 1
ATOM 636 C CA . GLN A 1 83 ? 36.770 22.587 39.243 1.00 53.86 83 GLN A CA 1
ATOM 637 C C . GLN A 1 83 ? 36.894 22.669 40.767 1.00 54.41 83 GLN A C 1
ATOM 638 O O . GLN A 1 83 ? 37.913 23.112 41.290 1.00 55.05 83 GLN A O 1
ATOM 644 N N . ASN A 1 84 ? 35.847 22.212 41.467 1.00 49.78 84 ASN A N 1
ATOM 645 C CA . ASN A 1 84 ? 35.901 22.024 42.910 1.00 50.63 84 ASN A CA 1
ATOM 646 C C . ASN A 1 84 ? 34.938 20.902 43.303 1.00 50.48 84 ASN A C 1
ATOM 647 O O . ASN A 1 84 ? 34.201 20.380 42.458 1.00 44.78 84 ASN A O 1
ATOM 652 N N . ARG A 1 85 ? 34.956 20.549 44.593 1.00 50.07 85 ARG A N 1
ATOM 653 C CA . ARG A 1 85 ? 34.172 19.437 45.105 1.00 55.59 85 ARG A CA 1
ATOM 654 C C . ARG A 1 85 ? 33.068 19.962 46.012 1.00 53.24 85 ARG A C 1
ATOM 655 O O . ARG A 1 85 ? 33.326 20.781 46.886 1.00 53.15 85 ARG A O 1
ATOM 663 N N . PHE A 1 86 ? 31.860 19.408 45.839 1.00 51.51 86 PHE A N 1
ATOM 664 C CA . PHE A 1 86 ? 30.726 19.724 46.686 1.00 48.78 86 PHE A CA 1
ATOM 665 C C . PHE A 1 86 ? 30.227 18.454 47.364 1.00 51.50 86 PHE A C 1
ATOM 666 O O . PHE A 1 86 ? 30.199 17.379 46.756 1.00 51.64 86 PHE A O 1
ATOM 674 N N . LEU A 1 87 ? 29.826 18.596 48.636 1.00 54.12 87 LEU A N 1
ATOM 675 C CA . LEU A 1 87 ? 29.315 17.481 49.424 1.00 51.99 87 LEU A CA 1
ATOM 676 C C . LEU A 1 87 ? 27.913 17.125 48.941 1.00 52.54 87 LEU A C 1
ATOM 677 O O . LEU A 1 87 ? 27.069 18.009 48.785 1.00 50.63 87 LEU A O 1
ATOM 682 N N . CYS A 1 88 ? 27.667 15.822 48.754 1.00 53.78 88 CYS A N 1
ATOM 683 C CA . CYS A 1 88 ? 26.355 15.335 48.346 1.00 60.19 88 CYS A CA 1
ATOM 684 C C . CYS A 1 88 ? 25.604 14.768 49.555 1.00 55.11 88 CYS A C 1
ATOM 685 O O . CYS A 1 88 ? 26.185 14.559 50.601 1.00 57.18 88 CYS A O 1
ATOM 688 N N . SER A 1 89 ? 24.309 14.508 49.370 1.00 55.95 89 SER A N 1
ATOM 689 C CA . SER A 1 89 ? 23.413 14.127 50.450 1.00 58.38 89 SER A CA 1
ATOM 690 C C . SER A 1 89 ? 23.771 12.745 51.005 1.00 60.38 89 SER A C 1
ATOM 691 O O . SER A 1 89 ? 23.313 12.377 52.075 1.00 64.28 89 SER A O 1
ATOM 694 N N . ASP A 1 90 ? 24.563 11.971 50.256 1.00 66.83 90 ASP A N 1
ATOM 695 C CA . ASP A 1 90 ? 24.958 10.633 50.695 1.00 64.51 90 ASP A CA 1
ATOM 696 C C . ASP A 1 90 ? 26.278 10.708 51.462 1.00 61.17 90 ASP A C 1
ATOM 697 O O . ASP A 1 90 ? 26.805 9.687 51.886 1.00 64.22 90 ASP A O 1
ATOM 702 N N . GLY A 1 91 ? 26.824 11.924 51.599 1.00 62.54 91 GLY A N 1
ATOM 703 C CA . GLY A 1 91 ? 27.968 12.170 52.464 1.00 61.28 91 GLY A CA 1
ATOM 704 C C . GLY A 1 91 ? 29.304 12.083 51.723 1.00 61.92 91 GLY A C 1
ATOM 705 O O . GLY A 1 91 ? 30.355 12.017 52.349 1.00 72.52 91 GLY A O 1
ATOM 706 N N . THR A 1 92 ? 29.257 12.135 50.390 1.00 65.20 92 THR A N 1
ATOM 707 C CA . THR A 1 92 ? 30.458 12.038 49.569 1.00 68.18 92 THR A CA 1
ATOM 708 C C . THR A 1 92 ? 30.666 13.336 48.794 1.00 60.91 92 THR A C 1
ATOM 709 O O . THR A 1 92 ? 29.724 14.085 48.568 1.00 58.92 92 THR A O 1
ATOM 713 N N . TYR A 1 93 ? 31.930 13.592 48.426 1.00 61.74 93 TYR A N 1
ATOM 714 C CA . TYR A 1 93 ? 32.311 14.769 47.663 1.00 62.22 93 TYR A CA 1
ATOM 715 C C . TYR A 1 93 ? 32.389 14.404 46.179 1.00 64.38 93 TYR A C 1
ATOM 716 O O . TYR A 1 93 ? 33.053 13.447 45.806 1.00 70.64 93 TYR A O 1
ATOM 725 N N . LYS A 1 94 ? 31.699 15.188 45.345 1.00 64.15 94 LYS A N 1
ATOM 726 C CA . LYS A 1 94 ? 31.690 14.998 43.902 1.00 62.76 94 LYS A CA 1
ATOM 727 C C . LYS A 1 94 ? 32.319 16.227 43.233 1.00 58.03 94 LYS A C 1
ATOM 728 O O . LYS A 1 94 ? 32.146 17.349 43.704 1.00 55.91 94 LYS A O 1
ATOM 734 N N . TYR A 1 95 ? 33.041 15.998 42.127 1.00 55.96 95 TYR A N 1
ATOM 735 C CA . TYR A 1 95 ? 33.708 17.063 41.391 1.00 52.20 95 TYR A CA 1
ATOM 736 C C . TYR A 1 95 ? 32.733 17.708 40.411 1.00 54.01 95 TYR A C 1
ATOM 737 O O . TYR A 1 95 ? 31.949 17.025 39.754 1.00 56.51 95 TYR A O 1
ATOM 746 N N . PHE A 1 96 ? 32.839 19.037 40.282 1.00 50.01 96 PHE A N 1
ATOM 747 C CA . PHE A 1 96 ? 32.053 19.785 39.314 1.00 50.99 96 PHE A CA 1
ATOM 748 C C . PHE A 1 96 ? 32.951 20.789 38.598 1.00 49.66 96 PHE A C 1
ATOM 749 O O . PHE A 1 96 ? 33.937 21.255 39.159 1.00 50.96 96 PHE A O 1
ATOM 757 N N . SER A 1 97 ? 32.607 21.069 37.336 1.00 49.59 97 SER A N 1
ATOM 758 C CA . SER A 1 97 ? 33.252 22.098 36.538 1.00 47.97 97 SER A CA 1
ATOM 759 C C . SER A 1 97 ? 32.277 23.260 36.359 1.00 48.92 97 SER A C 1
ATOM 760 O O . SER A 1 97 ? 31.179 23.064 35.852 1.00 47.26 97 SER A O 1
ATOM 763 N N . TRP A 1 98 ? 32.678 24.456 36.813 1.00 46.71 98 TRP A N 1
ATOM 764 C CA . TRP A 1 98 ? 31.787 25.607 36.859 1.00 46.48 98 TRP A CA 1
ATOM 765 C C . TRP A 1 98 ? 32.224 26.643 35.826 1.00 45.85 98 TRP A C 1
ATOM 766 O O . TRP A 1 98 ? 33.414 26.917 35.673 1.00 50.08 98 TRP A O 1
ATOM 777 N N . THR A 1 99 ? 31.244 27.248 35.176 1.00 46.28 99 THR A N 1
ATOM 778 C CA . THR A 1 99 ? 31.463 28.424 34.367 1.00 52.25 99 THR A CA 1
ATOM 779 C C . THR A 1 99 ? 30.475 29.490 34.817 1.00 52.02 99 THR A C 1
ATOM 780 O O . THR A 1 99 ? 29.281 29.213 34.952 1.00 53.41 99 THR A O 1
ATOM 784 N N . ALA A 1 100 ? 31.005 30.672 35.148 1.00 52.92 100 ALA A N 1
ATOM 785 C CA . ALA A 1 100 ? 30.240 31.697 35.838 1.00 49.97 100 ALA A CA 1
ATOM 786 C C . ALA A 1 100 ? 30.465 33.032 35.153 1.00 54.56 100 ALA A C 1
ATOM 787 O O . ALA A 1 100 ? 31.609 33.404 34.858 1.00 51.99 100 ALA A O 1
ATOM 789 N N . SER A 1 101 ? 29.358 33.754 34.933 1.00 58.70 101 SER A N 1
ATOM 790 C CA . SER A 1 101 ? 29.380 35.061 34.305 1.00 58.95 101 SER A CA 1
ATOM 791 C C . SER A 1 101 ? 28.768 36.098 35.251 1.00 60.21 101 SER A C 1
ATOM 792 O O . SER A 1 101 ? 27.612 35.971 35.654 1.00 55.34 101 SER A O 1
ATOM 795 N N . PRO A 1 102 ? 29.521 37.150 35.646 1.00 61.19 102 PRO A N 1
ATOM 796 C CA . PRO A 1 102 ? 29.009 38.153 36.575 1.00 65.09 102 PRO A CA 1
ATOM 797 C C . PRO A 1 102 ? 28.190 39.256 35.904 1.00 61.77 102 PRO A C 1
ATOM 798 O O . PRO A 1 102 ? 28.434 39.602 34.754 1.00 61.87 102 PRO A O 1
ATOM 802 N N . ASP A 1 103 ? 27.204 39.775 36.645 1.00 68.06 103 ASP A N 1
ATOM 803 C CA . ASP A 1 103 ? 26.423 40.931 36.233 1.00 68.65 103 ASP A CA 1
ATOM 804 C C . ASP A 1 103 ? 26.420 41.941 37.378 1.00 65.81 103 ASP A C 1
ATOM 805 O O . ASP A 1 103 ? 25.574 41.873 38.270 1.00 69.72 103 ASP A O 1
ATOM 810 N N . LEU A 1 104 ? 27.393 42.861 37.348 1.00 69.51 104 LEU A N 1
ATOM 811 C CA . LEU A 1 104 ? 27.681 43.733 38.477 1.00 75.97 104 LEU A CA 1
ATOM 812 C C . LEU A 1 104 ? 26.510 44.688 38.729 1.00 78.68 104 LEU A C 1
ATOM 813 O O . LEU A 1 104 ? 26.222 45.024 39.876 1.00 74.26 104 LEU A O 1
ATOM 818 N N . SER A 1 105 ? 25.845 45.121 37.650 1.00 77.22 105 SER A N 1
ATOM 819 C CA . SER A 1 105 ? 24.747 46.072 37.762 1.00 86.29 105 SER A CA 1
ATOM 820 C C . SER A 1 105 ? 23.565 45.427 38.487 1.00 82.31 105 SER A C 1
ATOM 821 O O . SER A 1 105 ? 22.924 46.063 39.319 1.00 85.23 105 SER A O 1
ATOM 824 N N . ALA A 1 106 ? 23.304 44.151 38.173 1.00 83.33 106 ALA A N 1
ATOM 825 C CA . ALA A 1 106 ? 22.185 43.420 38.752 1.00 78.80 106 ALA A CA 1
ATOM 826 C C . ALA A 1 106 ? 22.585 42.825 40.102 1.00 77.66 106 ALA A C 1
ATOM 827 O O . ALA A 1 106 ? 21.724 42.493 40.916 1.00 81.69 106 ALA A O 1
ATOM 829 N N . GLY A 1 107 ? 23.895 42.667 40.319 1.00 73.73 107 GLY A N 1
ATOM 830 C CA . GLY A 1 107 ? 24.400 42.066 41.542 1.00 72.45 107 GLY A CA 1
ATOM 831 C C . GLY A 1 107 ? 24.259 40.539 41.545 1.00 67.77 107 GLY A C 1
ATOM 832 O O . GLY A 1 107 ? 24.141 39.939 42.608 1.00 71.27 107 GLY A O 1
ATOM 833 N N . LEU A 1 108 ? 24.333 39.922 40.350 1.00 62.12 108 LEU A N 1
ATOM 834 C CA . LEU A 1 108 ? 24.068 38.494 40.186 1.00 61.53 108 LEU A CA 1
ATOM 835 C C . LEU A 1 108 ? 25.265 37.811 39.523 1.00 60.20 108 LEU A C 1
ATOM 836 O O . LEU A 1 108 ? 26.095 38.460 38.883 1.00 59.83 108 LEU A O 1
ATOM 841 N N . ILE A 1 109 ? 25.311 36.484 39.650 1.00 60.13 109 ILE A N 1
ATOM 842 C CA . ILE A 1 109 ? 26.252 35.651 38.920 1.00 55.21 109 ILE A CA 1
ATOM 843 C C . ILE A 1 109 ? 25.462 34.519 38.261 1.00 54.16 109 ILE A C 1
ATOM 844 O O . ILE A 1 109 ? 24.666 33.852 38.921 1.00 57.61 109 ILE A O 1
ATOM 849 N N . TYR A 1 110 ? 25.713 34.298 36.964 1.00 55.85 110 TYR A N 1
ATOM 850 C CA . TYR A 1 110 ? 25.027 33.257 36.201 1.00 54.70 110 TYR A CA 1
ATOM 851 C C . TYR A 1 110 ? 25.940 32.046 36.062 1.00 48.90 110 TYR A C 1
ATOM 852 O O . TYR A 1 110 ? 27.025 32.137 35.491 1.00 47.21 110 TYR A O 1
ATOM 861 N N . VAL A 1 111 ? 25.492 30.916 36.605 1.00 54.39 111 VAL A N 1
ATOM 862 C CA . VAL A 1 111 ? 26.365 29.772 36.820 1.00 54.71 111 VAL A CA 1
ATOM 863 C C . VAL A 1 111 ? 25.895 28.624 35.931 1.00 51.15 111 VAL A C 1
ATOM 864 O O . VAL A 1 111 ? 24.700 28.304 35.900 1.00 49.44 111 VAL A O 1
ATOM 868 N N . THR A 1 112 ? 26.863 27.989 35.253 1.00 44.87 112 THR A N 1
ATOM 869 C CA . THR A 1 112 ? 26.643 26.717 34.594 1.00 47.95 112 THR A CA 1
ATOM 870 C C . THR A 1 112 ? 27.636 25.704 35.143 1.00 47.29 112 THR A C 1
ATOM 871 O O . THR A 1 112 ? 28.816 26.008 35.306 1.00 54.37 112 THR A O 1
ATOM 875 N N . GLY A 1 113 ? 27.140 24.500 35.434 1.00 47.07 113 GLY A N 1
ATOM 876 C CA . GLY A 1 113 ? 27.937 23.469 36.068 1.00 45.29 113 GLY A CA 1
ATOM 877 C C . GLY A 1 113 ? 27.770 22.124 35.380 1.00 47.59 113 GLY A C 1
ATOM 878 O O . GLY A 1 113 ? 26.694 21.795 34.901 1.00 53.38 113 GLY A O 1
ATOM 879 N N . ARG A 1 114 ? 28.874 21.376 35.307 1.00 52.63 114 ARG A N 1
ATOM 880 C CA . ARG A 1 114 ? 28.885 20.029 34.778 1.00 51.33 114 ARG A CA 1
ATOM 881 C C . ARG A 1 114 ? 29.590 19.120 35.785 1.00 51.39 114 ARG A C 1
ATOM 882 O O . ARG A 1 114 ? 30.622 19.486 36.311 1.00 51.52 114 ARG A O 1
ATOM 890 N N . ASP A 1 115 ? 29.022 17.936 36.037 1.00 57.40 115 ASP A N 1
ATOM 891 C CA . ASP A 1 115 ? 29.701 16.910 36.826 1.00 63.35 115 ASP A CA 1
ATOM 892 C C . ASP A 1 115 ? 30.833 16.307 35.991 1.00 59.92 115 ASP A C 1
ATOM 893 O O . ASP A 1 115 ? 30.699 16.173 34.779 1.00 59.38 115 ASP A O 1
ATOM 898 N N . ILE A 1 116 ? 31.940 15.936 36.655 1.00 69.06 116 ILE A N 1
ATOM 899 C CA . ILE A 1 116 ? 33.084 15.323 35.983 1.00 74.91 116 ILE A CA 1
ATOM 900 C C . ILE A 1 116 ? 33.580 14.126 36.809 1.00 87.22 116 ILE A C 1
ATOM 901 O O . ILE A 1 116 ? 33.040 13.926 37.920 1.00 94.19 116 ILE A O 1
ATOM 906 N N . ASP B 1 10 ? -5.672 -2.160 47.730 1.00 102.88 10 ASP B N 1
ATOM 907 C CA . ASP B 1 10 ? -6.376 -1.748 46.483 1.00 107.08 10 ASP B CA 1
ATOM 908 C C . ASP B 1 10 ? -5.357 -1.557 45.357 1.00 107.20 10 ASP B C 1
ATOM 909 O O . ASP B 1 10 ? -5.592 -1.994 44.241 1.00 104.33 10 ASP B O 1
ATOM 914 N N . LEU B 1 11 ? -4.223 -0.913 45.669 1.00 111.28 11 LEU B N 1
ATOM 915 C CA . LEU B 1 11 ? -3.211 -0.586 44.667 1.00 103.60 11 LEU B CA 1
ATOM 916 C C . LEU B 1 11 ? -2.605 -1.865 44.088 1.00 101.43 11 LEU B C 1
ATOM 917 O O . LEU B 1 11 ? -2.178 -1.887 42.936 1.00 98.18 11 LEU B O 1
ATOM 922 N N . GLU B 1 12 ? -2.561 -2.916 44.908 1.00 105.68 12 GLU B N 1
ATOM 923 C CA . GLU B 1 12 ? -2.035 -4.207 44.494 1.00 105.35 12 GLU B CA 1
ATOM 924 C C . GLU B 1 12 ? -2.966 -4.825 43.446 1.00 98.91 12 GLU B C 1
ATOM 925 O O . GLU B 1 12 ? -2.511 -5.440 42.477 1.00 94.06 12 GLU B O 1
ATOM 931 N N . LYS B 1 13 ? -4.275 -4.653 43.656 1.00 94.78 13 LYS B N 1
ATOM 932 C CA . LYS B 1 13 ? -5.283 -5.195 42.758 1.00 92.53 13 LYS B CA 1
ATOM 933 C C . LYS B 1 13 ? -5.267 -4.409 41.444 1.00 77.18 13 LYS B C 1
ATOM 934 O O . LYS B 1 13 ? -5.589 -4.947 40.387 1.00 75.28 13 LYS B O 1
ATOM 940 N N . LEU B 1 14 ? -4.865 -3.141 41.522 1.00 65.35 14 LEU B N 1
ATOM 941 C CA . LEU B 1 14 ? -4.787 -2.287 40.354 1.00 67.36 14 LEU B CA 1
ATOM 942 C C . LEU B 1 14 ? -3.599 -2.716 39.492 1.00 63.85 14 LEU B C 1
ATOM 943 O O . LEU B 1 14 ? -3.729 -2.884 38.285 1.00 61.88 14 LEU B O 1
ATOM 948 N N . VAL B 1 15 ? -2.455 -2.932 40.136 1.00 63.40 15 VAL B N 1
ATOM 949 C CA . VAL B 1 15 ? -1.244 -3.338 39.448 1.00 64.96 15 VAL B CA 1
ATOM 950 C C . VAL B 1 15 ? -1.447 -4.716 38.803 1.00 69.56 15 VAL B C 1
ATOM 951 O O . VAL B 1 15 ? -1.025 -4.943 37.668 1.00 64.00 15 VAL B O 1
ATOM 955 N N . ASN B 1 16 ? -2.100 -5.628 39.532 1.00 75.55 16 ASN B N 1
ATOM 956 C CA . ASN B 1 16 ? -2.132 -7.029 39.142 1.00 82.51 16 ASN B CA 1
ATOM 957 C C . ASN B 1 16 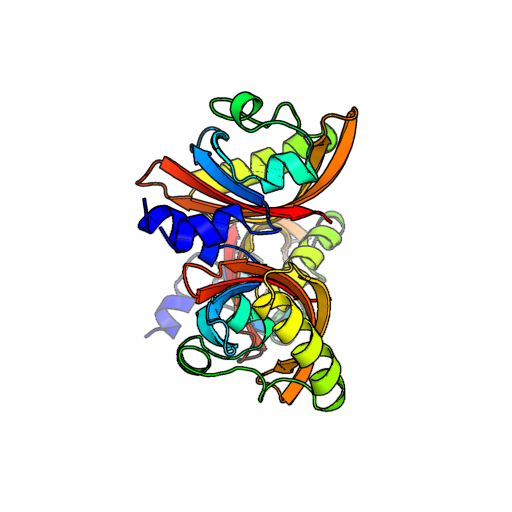? -3.191 -7.266 38.065 1.00 80.04 16 ASN B C 1
ATOM 958 O O . ASN B 1 16 ? -3.194 -8.317 37.439 1.00 87.14 16 ASN B O 1
ATOM 963 N N . ASN B 1 17 ? -4.073 -6.277 37.837 1.00 79.20 17 ASN B N 1
ATOM 964 C CA . ASN B 1 17 ? -5.147 -6.429 36.862 1.00 77.89 17 ASN B CA 1
ATOM 965 C C . ASN B 1 17 ? -4.881 -5.530 35.649 1.00 72.75 17 ASN B C 1
ATOM 966 O O . ASN B 1 17 ? -5.767 -5.301 34.834 1.00 73.93 17 ASN B O 1
ATOM 971 N N . SER B 1 18 ? -3.629 -5.100 35.488 1.00 72.29 18 SER B N 1
ATOM 972 C CA . SER B 1 18 ? -3.224 -4.319 34.328 1.00 73.00 18 SER B CA 1
ATOM 973 C C . SER B 1 18 ? -2.789 -5.246 33.193 1.00 75.82 18 SER B C 1
ATOM 974 O O . SER B 1 18 ? -2.102 -6.237 33.431 1.00 85.25 18 SER B O 1
ATOM 977 N N . LEU B 1 19 ? -3.147 -4.878 31.952 1.00 75.07 19 LEU B N 1
ATOM 978 C CA . LEU B 1 19 ? -2.676 -5.581 30.756 1.00 76.36 19 LEU B CA 1
ATOM 979 C C . LEU B 1 19 ? -1.174 -5.377 30.605 1.00 73.54 19 LEU B C 1
ATOM 980 O O . LEU B 1 19 ? -0.476 -6.180 29.988 1.00 64.27 19 LEU B O 1
ATOM 985 N N . ASP B 1 20 ? -0.715 -4.221 31.074 1.00 77.12 20 ASP B N 1
ATOM 986 C CA . ASP B 1 20 ? 0.637 -3.782 30.818 1.00 80.94 20 ASP B CA 1
ATOM 987 C C . ASP B 1 20 ? 1.562 -4.373 31.871 1.00 65.21 20 ASP B C 1
ATOM 988 O O . ASP B 1 20 ? 1.136 -4.693 32.986 1.00 65.68 20 ASP B O 1
ATOM 993 N N . LEU B 1 21 ? 2.822 -4.547 31.477 1.00 57.88 21 LEU B N 1
ATOM 994 C CA . LEU B 1 21 ? 3.854 -5.056 32.357 1.00 62.59 21 LEU B CA 1
ATOM 995 C C . LEU B 1 21 ? 4.215 -3.977 33.378 1.00 61.08 21 LEU B C 1
ATOM 996 O O . LEU B 1 21 ? 4.570 -2.873 33.001 1.00 62.08 21 LEU B O 1
ATOM 1001 N N . LEU B 1 22 ? 4.061 -4.306 34.667 1.00 58.61 22 LEU B N 1
ATOM 1002 C CA . LEU B 1 22 ? 4.439 -3.427 35.753 1.00 55.80 22 LEU B CA 1
ATOM 1003 C C . LEU B 1 22 ? 5.427 -4.158 36.648 1.00 61.98 22 LEU B C 1
ATOM 1004 O O . LEU B 1 22 ? 5.131 -5.243 37.143 1.00 64.98 22 LEU B O 1
ATOM 1009 N N . SER B 1 23 ? 6.596 -3.551 36.855 1.00 63.80 23 SER B N 1
ATOM 1010 C CA . SER B 1 23 ? 7.669 -4.211 37.563 1.00 61.05 23 SER B CA 1
ATOM 1011 C C . SER B 1 23 ? 8.443 -3.207 38.408 1.00 56.85 23 SER B C 1
ATOM 1012 O O . SER B 1 23 ? 8.554 -2.039 38.054 1.00 50.31 23 SER B O 1
ATOM 1015 N N . ILE B 1 24 ? 8.992 -3.707 39.521 1.00 57.64 24 ILE B N 1
ATOM 1016 C CA . ILE B 1 24 ? 9.964 -2.981 40.313 1.00 56.60 24 ILE B CA 1
ATOM 1017 C C . ILE B 1 24 ? 11.285 -3.746 40.258 1.00 59.23 24 ILE B C 1
ATOM 1018 O O . ILE B 1 24 ? 11.312 -4.953 40.484 1.00 61.04 24 ILE B O 1
ATOM 1023 N N . GLN B 1 25 ? 12.351 -3.042 39.847 1.00 59.61 25 GLN B N 1
ATOM 1024 C CA . GLN B 1 25 ? 13.697 -3.593 39.797 1.00 60.21 25 GLN B CA 1
ATOM 1025 C C . GLN B 1 25 ? 14.579 -2.816 40.766 1.00 61.52 25 GLN B C 1
ATOM 1026 O O . GLN B 1 25 ? 14.254 -1.697 41.134 1.00 69.07 25 GLN B O 1
ATOM 1032 N N . ARG B 1 26 ? 15.719 -3.405 41.138 1.00 72.70 26 ARG B N 1
ATOM 1033 C CA . ARG B 1 26 ? 16.792 -2.658 41.779 1.00 71.48 26 ARG B CA 1
ATOM 1034 C C . ARG B 1 26 ? 17.630 -1.991 40.696 1.00 69.01 26 ARG B C 1
ATOM 1035 O O . ARG B 1 26 ? 17.503 -2.327 39.519 1.00 67.50 26 ARG B O 1
ATOM 1043 N N . LEU B 1 27 ? 18.507 -1.066 41.110 1.00 68.97 27 LEU B N 1
ATOM 1044 C CA . LEU B 1 27 ? 19.301 -0.286 40.175 1.00 70.96 27 LEU B CA 1
ATOM 1045 C C . LEU B 1 27 ? 20.236 -1.208 39.385 1.00 72.67 27 LEU B C 1
ATOM 1046 O O . LEU B 1 27 ? 20.592 -0.899 38.240 1.00 75.37 27 LEU B O 1
ATOM 1051 N N . ASP B 1 28 ? 20.591 -2.360 39.984 1.00 68.99 28 ASP B N 1
ATOM 1052 C CA . ASP B 1 28 ? 21.541 -3.288 39.379 1.00 76.15 28 ASP B CA 1
ATOM 1053 C C . ASP B 1 28 ? 20.817 -4.260 38.443 1.00 72.58 28 ASP B C 1
ATOM 1054 O O . ASP B 1 28 ? 21.461 -5.038 37.743 1.00 88.00 28 ASP B O 1
ATOM 1059 N N . GLY B 1 29 ? 19.479 -4.217 38.446 1.00 63.57 29 GLY B N 1
ATOM 1060 C CA . GLY B 1 29 ? 18.688 -4.927 37.452 1.00 62.04 29 GLY B CA 1
ATOM 1061 C C . GLY B 1 29 ? 17.834 -6.038 38.068 1.00 61.23 29 GLY B C 1
ATOM 1062 O O . GLY B 1 29 ? 16.956 -6.579 37.408 1.00 59.72 29 GLY B O 1
ATOM 1063 N N . THR B 1 30 ? 18.083 -6.350 39.347 1.00 59.83 30 THR B N 1
ATOM 1064 C CA . THR B 1 30 ? 17.428 -7.471 39.996 1.00 59.80 30 THR B CA 1
ATOM 1065 C C . THR B 1 30 ? 15.937 -7.184 40.135 1.00 58.97 30 THR B C 1
ATOM 1066 O O . THR B 1 30 ? 15.537 -6.161 40.691 1.00 59.89 30 THR B O 1
ATOM 1070 N N . VAL B 1 31 ? 15.125 -8.124 39.646 1.00 57.86 31 VAL B N 1
ATOM 1071 C CA . VAL B 1 31 ? 13.675 -8.001 39.657 1.00 59.80 31 VAL B CA 1
ATOM 1072 C C . VAL B 1 31 ? 13.151 -8.324 41.063 1.00 61.13 31 VAL B C 1
ATOM 1073 O O . VAL B 1 31 ? 13.433 -9.393 41.598 1.00 65.31 31 VAL B O 1
ATOM 1077 N N . LEU B 1 32 ? 12.350 -7.399 41.628 1.00 59.20 32 LEU B N 1
ATOM 1078 C CA . LEU B 1 32 ? 11.775 -7.560 42.960 1.00 59.12 32 LEU B CA 1
ATOM 1079 C C . LEU B 1 32 ? 10.290 -7.896 42.857 1.00 58.11 32 LEU B C 1
ATOM 1080 O O . LEU B 1 32 ? 9.752 -8.595 43.712 1.00 58.93 32 LEU B O 1
ATOM 1085 N N . GLN B 1 33 ? 9.616 -7.333 41.850 1.00 60.93 33 GLN B N 1
ATOM 1086 C CA . GLN B 1 33 ? 8.179 -7.506 41.703 1.00 62.18 33 GLN B CA 1
ATOM 1087 C C . GLN B 1 33 ? 7.815 -7.518 40.219 1.00 61.00 33 GLN B C 1
ATOM 1088 O O . GLN B 1 33 ? 8.406 -6.805 39.411 1.00 59.36 33 GLN B O 1
ATOM 1094 N N . VAL B 1 34 ? 6.839 -8.355 39.877 1.00 60.30 34 VAL B N 1
ATOM 1095 C CA . VAL B 1 34 ? 6.270 -8.393 38.543 1.00 59.79 34 VAL B CA 1
ATOM 1096 C C . VAL B 1 34 ? 4.787 -8.707 38.691 1.00 62.42 34 VAL B C 1
ATOM 1097 O O . VAL B 1 34 ? 4.382 -9.345 39.655 1.00 65.93 34 VAL B O 1
ATOM 1101 N N . ASN B 1 35 ? 3.986 -8.214 37.751 1.00 60.80 35 ASN B N 1
ATOM 1102 C CA . ASN B 1 35 ? 2.553 -8.433 37.781 1.00 63.30 35 ASN B CA 1
ATOM 1103 C C . ASN B 1 35 ? 2.229 -9.589 36.845 1.00 62.17 35 ASN B C 1
ATOM 1104 O O . ASN B 1 35 ? 3.082 -10.006 36.075 1.00 66.89 35 ASN B O 1
ATOM 1109 N N . PRO B 1 36 ? 1.005 -10.174 36.918 1.00 67.25 36 PRO B N 1
ATOM 1110 C CA . PRO B 1 36 ? 0.658 -11.363 36.128 1.00 65.15 36 PRO B CA 1
ATOM 1111 C C . PRO B 1 36 ? 0.798 -11.181 34.618 1.00 68.46 36 PRO B C 1
ATOM 1112 O O . PRO B 1 36 ? 0.820 -12.162 33.871 1.00 77.98 36 PRO B O 1
ATOM 1116 N N . ALA B 1 37 ? 0.897 -9.920 34.178 1.00 68.26 37 ALA B N 1
ATOM 1117 C CA . ALA B 1 37 ? 1.014 -9.596 32.764 1.00 67.84 37 ALA B CA 1
ATOM 1118 C C . ALA B 1 37 ? 2.282 -10.213 32.178 1.00 63.22 37 ALA B C 1
ATOM 1119 O O . ALA B 1 37 ? 2.331 -10.507 30.995 1.00 64.44 37 ALA B O 1
ATOM 1121 N N . PHE B 1 38 ? 3.323 -10.352 33.004 1.00 68.73 38 PHE B N 1
ATOM 1122 C CA . PHE B 1 38 ? 4.583 -10.934 32.554 1.00 72.55 38 PHE B CA 1
ATOM 1123 C C . PHE B 1 38 ? 4.366 -12.386 32.132 1.00 79.07 38 PHE B C 1
ATOM 1124 O O . PHE B 1 38 ? 4.845 -12.801 31.076 1.00 74.63 38 PHE B O 1
ATOM 1132 N N . GLU B 1 39 ? 3.596 -13.131 32.945 1.00 80.85 39 GLU B N 1
ATOM 1133 C CA . GLU B 1 39 ? 3.294 -14.528 32.664 1.00 83.67 39 GLU B CA 1
ATOM 1134 C C . GLU B 1 39 ? 2.494 -14.629 31.365 1.00 79.03 39 GLU B C 1
ATOM 1135 O O . GLU B 1 39 ? 2.716 -15.536 30.565 1.00 78.82 39 GLU B O 1
ATOM 1141 N N . ARG B 1 40 ? 1.605 -13.658 31.149 1.00 79.72 40 ARG B N 1
ATOM 1142 C CA . ARG B 1 40 ? 0.684 -13.680 30.026 1.00 82.86 40 ARG B CA 1
ATOM 1143 C C . ARG B 1 40 ? 1.429 -13.348 28.727 1.00 86.09 40 ARG B C 1
ATOM 1144 O O . ARG B 1 40 ? 1.174 -13.962 27.697 1.00 84.25 40 ARG B O 1
ATOM 1152 N N . LEU B 1 41 ? 2.340 -12.363 28.786 1.00 86.16 41 LEU B N 1
ATOM 1153 C CA . LEU B 1 41 ? 2.991 -11.823 27.586 1.00 87.35 41 LEU B CA 1
ATOM 1154 C C . LEU B 1 41 ? 4.254 -12.625 27.280 1.00 83.30 41 LEU B C 1
ATOM 1155 O O . LEU B 1 41 ? 4.529 -12.971 26.136 1.00 88.08 41 LEU B O 1
ATOM 1160 N N . LEU B 1 42 ? 5.081 -12.770 28.303 1.00 83.56 42 LEU B N 1
ATOM 1161 C CA . LEU B 1 42 ? 6.149 -13.748 28.308 1.00 93.79 42 LEU B CA 1
ATOM 1162 C C . LEU B 1 42 ? 5.657 -14.921 29.139 1.00 95.95 42 LEU B C 1
ATOM 1163 O O . LEU B 1 42 ? 5.019 -14.709 30.161 1.00 112.98 42 LEU B O 1
ATOM 1168 N N . GLY B 1 43 ? 5.939 -16.151 28.713 1.00 89.13 43 GLY B N 1
ATOM 1169 C CA . GLY B 1 43 ? 5.281 -17.311 29.305 1.00 93.33 43 GLY B CA 1
ATOM 1170 C C . GLY B 1 43 ? 5.850 -17.687 30.680 1.00 88.87 43 GLY B C 1
ATOM 1171 O O . GLY B 1 43 ? 5.502 -18.727 31.222 1.00 91.34 43 GLY B O 1
ATOM 1172 N N . TRP B 1 44 ? 6.729 -16.829 31.225 1.00 84.31 44 TRP B N 1
ATOM 1173 C CA . TRP B 1 44 ? 7.464 -17.136 32.444 1.00 81.29 44 TRP B CA 1
ATOM 1174 C C . TRP B 1 44 ? 6.578 -16.900 33.665 1.00 82.48 44 TRP B C 1
ATOM 1175 O O . TRP B 1 44 ? 5.860 -15.908 33.732 1.00 93.79 44 TRP B O 1
ATOM 1186 N N . ARG B 1 45 ? 6.691 -17.793 34.653 1.00 77.89 45 ARG B N 1
ATOM 1187 C CA . ARG B 1 45 ? 6.026 -17.629 35.937 1.00 83.65 45 ARG B CA 1
ATOM 1188 C C . ARG B 1 45 ? 6.756 -16.571 36.761 1.00 81.36 45 ARG B C 1
ATOM 1189 O O . ARG B 1 45 ? 7.932 -16.320 36.552 1.00 79.88 45 ARG B O 1
ATOM 1197 N N . GLU B 1 46 ? 6.035 -15.979 37.715 1.00 89.88 46 GLU B N 1
ATOM 1198 C CA . GLU B 1 46 ? 6.570 -14.957 38.604 1.00 87.64 46 GLU B CA 1
ATOM 1199 C C . GLU B 1 46 ? 7.836 -15.479 39.295 1.00 89.85 46 GLU B C 1
ATOM 1200 O O . GLU B 1 46 ? 8.873 -14.818 39.287 1.00 86.16 46 GLU B O 1
ATOM 1206 N N . GLU B 1 47 ? 7.742 -16.685 39.869 1.00 87.49 47 GLU B N 1
ATOM 1207 C CA . GLU B 1 47 ? 8.798 -17.217 40.725 1.00 87.57 47 GLU B CA 1
ATOM 1208 C C . GLU B 1 47 ? 10.088 -17.407 39.921 1.00 81.86 47 GLU B C 1
ATOM 1209 O O . GLU B 1 47 ? 11.176 -17.439 40.494 1.00 73.29 47 GLU B O 1
ATOM 1215 N N . GLU B 1 48 ? 9.956 -17.526 38.593 1.00 76.76 48 GLU B N 1
ATOM 1216 C CA . GLU B 1 48 ? 11.092 -17.761 37.712 1.00 79.90 48 GLU B CA 1
ATOM 1217 C C . GLU B 1 48 ? 11.822 -16.450 37.387 1.00 69.11 48 GLU B C 1
ATOM 1218 O O . GLU B 1 48 ? 12.905 -16.482 36.816 1.00 67.16 48 GLU B O 1
ATOM 1224 N N . LEU B 1 49 ? 11.202 -15.303 37.715 1.00 70.37 49 LEU B N 1
ATOM 1225 C CA . LEU B 1 49 ? 11.736 -13.996 37.328 1.00 67.56 49 LEU B CA 1
ATOM 1226 C C . LEU B 1 49 ? 12.216 -13.225 38.558 1.00 60.71 49 LEU B C 1
ATOM 1227 O O . LEU B 1 49 ? 13.174 -12.462 38.477 1.00 64.40 49 LEU B O 1
ATOM 1232 N N . ILE B 1 50 ? 11.525 -13.413 39.689 1.00 65.05 50 ILE B N 1
ATOM 1233 C CA . ILE B 1 50 ? 11.816 -12.666 40.904 1.00 67.71 50 ILE B CA 1
ATOM 1234 C C . ILE B 1 50 ? 13.205 -13.055 41.406 1.00 65.87 50 ILE B C 1
ATOM 1235 O O . ILE B 1 50 ? 13.580 -14.224 41.363 1.00 67.40 50 ILE B O 1
ATOM 1240 N N . GLY B 1 51 ? 13.976 -12.050 41.846 1.00 63.82 51 GLY B N 1
ATOM 1241 C CA . GLY B 1 51 ? 15.274 -12.283 42.457 1.00 60.08 51 GLY B CA 1
ATOM 1242 C C . GLY B 1 51 ? 16.385 -12.413 41.418 1.00 60.20 51 GLY B C 1
ATOM 1243 O O . GLY B 1 51 ? 17.548 -12.553 41.769 1.00 57.69 51 GLY B O 1
ATOM 1244 N N . ARG B 1 52 ? 16.015 -12.317 40.138 1.00 60.63 52 ARG B N 1
ATOM 1245 C CA . ARG B 1 52 ? 16.966 -12.504 39.060 1.00 60.26 52 ARG B CA 1
ATOM 1246 C C . ARG B 1 52 ? 17.047 -11.248 38.204 1.00 64.45 52 ARG B C 1
ATOM 1247 O O . ARG B 1 52 ? 16.059 -10.536 38.035 1.00 61.29 52 ARG B O 1
ATOM 1255 N N . ASN B 1 53 ? 18.237 -11.036 37.648 1.00 63.75 53 ASN B N 1
ATOM 1256 C CA . ASN B 1 53 ? 18.482 -10.091 36.578 1.00 69.78 53 ASN B CA 1
ATOM 1257 C C . ASN B 1 53 ? 17.862 -10.625 35.282 1.00 65.47 53 ASN B C 1
ATOM 1258 O O . ASN B 1 53 ? 18.070 -11.782 34.944 1.00 67.83 53 ASN B O 1
ATOM 1263 N N . PRO B 1 54 ? 17.074 -9.824 34.514 1.00 65.62 54 PRO B N 1
ATOM 1264 C CA . PRO B 1 54 ? 16.390 -10.349 33.332 1.00 64.60 54 PRO B CA 1
ATOM 1265 C C . PRO B 1 54 ? 17.146 -10.181 32.007 1.00 67.86 54 PRO B C 1
ATOM 1266 O O . PRO B 1 54 ? 16.621 -10.512 30.951 1.00 69.63 54 PRO B O 1
ATOM 1270 N N . PHE B 1 55 ? 18.402 -9.725 32.075 1.00 69.79 55 PHE B N 1
ATOM 1271 C CA . PHE B 1 55 ? 19.150 -9.382 30.875 1.00 76.03 55 PHE B CA 1
ATOM 1272 C C . PHE B 1 55 ? 19.533 -10.644 30.103 1.00 75.32 55 PHE B C 1
ATOM 1273 O O . PHE B 1 55 ? 20.002 -10.559 28.968 1.00 79.17 55 PHE B O 1
ATOM 1281 N N . HIS B 1 56 ? 19.301 -11.812 30.708 1.00 75.63 56 HIS B N 1
ATOM 1282 C CA . HIS B 1 56 ? 19.607 -13.071 30.051 1.00 77.26 56 HIS B CA 1
ATOM 1283 C C . HIS B 1 56 ? 18.503 -13.441 29.063 1.00 76.73 56 HIS B C 1
ATOM 1284 O O . HIS B 1 56 ? 18.728 -14.253 28.180 1.00 87.74 56 HIS B O 1
ATOM 1291 N N . LEU B 1 57 ? 17.308 -12.856 29.222 1.00 71.44 57 LEU B N 1
ATOM 1292 C CA . LEU B 1 57 ? 16.217 -13.068 28.276 1.00 70.86 57 LEU B CA 1
ATOM 1293 C C . LEU B 1 57 ? 16.288 -12.018 27.165 1.00 66.67 57 LEU B C 1
ATOM 1294 O O . LEU B 1 57 ? 15.514 -12.049 26.212 1.00 65.43 57 LEU B O 1
ATOM 1299 N N . LEU B 1 58 ? 17.241 -11.104 27.296 1.00 70.84 58 LEU B N 1
ATOM 1300 C CA . LEU B 1 58 ? 17.406 -10.002 26.365 1.00 72.16 58 LEU B CA 1
ATOM 1301 C C . LEU B 1 58 ? 18.115 -10.490 25.096 1.00 73.01 58 LEU B C 1
ATOM 1302 O O . LEU B 1 58 ? 19.126 -11.177 25.169 1.00 75.90 58 LEU B O 1
ATOM 1307 N N . HIS B 1 59 ? 17.578 -10.108 23.934 1.00 73.73 59 HIS B N 1
ATOM 1308 C CA . HIS B 1 59 ? 18.165 -10.470 22.655 1.00 71.32 59 HIS B CA 1
ATOM 1309 C C . HIS B 1 59 ? 19.567 -9.884 22.548 1.00 70.02 59 HIS B C 1
ATOM 1310 O O . HIS B 1 59 ? 19.769 -8.705 22.831 1.00 67.80 59 HIS B O 1
ATOM 1317 N N . PRO B 1 60 ? 20.567 -10.677 22.085 1.00 73.48 60 PRO B N 1
ATOM 1318 C CA . PRO B 1 60 ? 21.960 -10.221 22.021 1.00 72.15 60 PRO B CA 1
ATOM 1319 C C . PRO B 1 60 ? 22.163 -8.887 21.296 1.00 71.34 60 PRO B C 1
ATOM 1320 O O . PRO B 1 60 ? 23.032 -8.109 21.672 1.00 78.41 60 PRO B O 1
ATOM 1324 N N . GLU B 1 61 ? 21.368 -8.644 20.248 1.00 72.31 61 GLU B N 1
ATOM 1325 C CA . GLU B 1 61 ? 21.500 -7.436 19.444 1.00 78.56 61 GLU B CA 1
ATOM 1326 C C . GLU B 1 61 ? 20.993 -6.220 20.222 1.00 74.89 61 GLU B C 1
ATOM 1327 O O . GLU B 1 61 ? 21.316 -5.086 19.874 1.00 86.24 61 GLU B O 1
ATOM 1333 N N . ASP B 1 62 ? 20.194 -6.460 21.269 1.00 73.22 62 ASP B N 1
ATOM 1334 C CA . ASP B 1 62 ? 19.536 -5.383 21.994 1.00 69.25 62 ASP B CA 1
ATOM 1335 C C . ASP B 1 62 ? 20.262 -5.109 23.310 1.00 70.21 62 ASP B C 1
ATOM 1336 O O . ASP B 1 62 ? 19.892 -4.191 24.034 1.00 74.09 62 ASP B O 1
ATOM 1341 N N . ARG B 1 63 ? 21.313 -5.892 23.592 1.00 71.91 63 ARG B N 1
ATOM 1342 C CA . ARG B 1 63 ? 22.026 -5.813 24.860 1.00 66.34 63 ARG B CA 1
ATOM 1343 C C . ARG B 1 63 ? 22.666 -4.431 25.024 1.00 71.92 63 ARG B C 1
ATOM 1344 O O . ARG B 1 63 ? 22.506 -3.792 26.065 1.00 71.30 63 ARG B O 1
ATOM 1352 N N . GLU B 1 64 ? 23.419 -3.993 24.008 1.00 72.94 64 GLU B N 1
ATOM 1353 C CA . GLU B 1 64 ? 24.226 -2.785 24.121 1.00 78.39 64 GLU B CA 1
ATOM 1354 C C . GLU B 1 64 ? 23.318 -1.579 24.372 1.00 78.64 64 GLU B C 1
ATOM 1355 O O . GLU B 1 64 ? 23.618 -0.743 25.218 1.00 79.79 64 GLU B O 1
ATOM 1361 N N . SER B 1 65 ? 22.197 -1.511 23.642 1.00 77.02 65 SER B N 1
ATOM 1362 C CA . SER B 1 65 ? 21.290 -0.376 23.727 1.00 69.70 65 SER B CA 1
ATOM 1363 C C . SER B 1 65 ? 20.564 -0.379 25.072 1.00 66.98 65 SER B C 1
ATOM 1364 O O . SER B 1 65 ? 20.366 0.673 25.674 1.00 63.45 65 SER B O 1
ATOM 1367 N N . THR B 1 66 ? 20.199 -1.573 25.552 1.00 62.13 66 THR B N 1
ATOM 1368 C CA . THR B 1 66 ? 19.445 -1.696 26.791 1.00 63.83 66 THR B CA 1
ATOM 1369 C C . THR B 1 66 ? 20.321 -1.310 27.985 1.00 57.40 66 THR B C 1
ATOM 1370 O O . THR B 1 66 ? 19.826 -0.715 28.935 1.00 56.58 66 THR B O 1
ATOM 1374 N N . PHE B 1 67 ? 21.615 -1.665 27.933 1.00 61.74 67 PHE B N 1
ATOM 1375 C CA . PHE B 1 67 ? 22.530 -1.381 29.033 1.00 65.06 67 PHE B CA 1
ATOM 1376 C C . PHE B 1 67 ? 22.802 0.125 29.104 1.00 65.53 67 PHE B C 1
ATOM 1377 O O . PHE B 1 67 ? 22.984 0.669 30.189 1.00 74.57 67 PHE B O 1
ATOM 1385 N N . GLN B 1 68 ? 22.805 0.794 27.941 1.00 66.59 68 GLN B N 1
ATOM 1386 C CA . GLN B 1 68 ? 22.991 2.241 27.884 1.00 67.26 68 GLN B CA 1
ATOM 1387 C C . GLN B 1 68 ? 21.820 2.938 28.569 1.00 61.34 68 GLN B C 1
ATOM 1388 O O . GLN B 1 68 ? 22.006 3.952 29.234 1.00 68.51 68 GLN B O 1
ATOM 1394 N N . GLU B 1 69 ? 20.615 2.387 28.396 1.00 63.63 69 GLU B N 1
ATOM 1395 C CA . GLU B 1 69 ? 19.428 2.932 29.034 1.00 66.98 69 GLU B CA 1
ATOM 1396 C C . GLU B 1 69 ? 19.504 2.714 30.549 1.00 62.91 69 GLU B C 1
ATOM 1397 O O . GLU B 1 69 ? 19.074 3.570 31.322 1.00 63.77 69 GLU B O 1
ATOM 1403 N N . PHE B 1 70 ? 20.081 1.578 30.968 1.00 57.20 70 PHE B N 1
ATOM 1404 C CA . PHE B 1 70 ? 20.180 1.257 32.383 1.00 60.80 70 PHE B CA 1
ATOM 1405 C C . PHE B 1 70 ? 21.205 2.160 33.073 1.00 57.65 70 PHE B C 1
ATOM 1406 O O . PHE B 1 70 ? 21.044 2.484 34.246 1.00 59.21 70 PHE B O 1
ATOM 1414 N N . LYS B 1 71 ? 22.240 2.576 32.328 1.00 64.56 71 LYS B N 1
ATOM 1415 C CA . LYS B 1 71 ? 23.197 3.560 32.815 1.00 70.97 71 LYS B CA 1
ATOM 1416 C C . LYS B 1 71 ? 22.486 4.884 33.079 1.00 65.45 71 LYS B C 1
ATOM 1417 O O . LYS B 1 71 ? 22.755 5.541 34.076 1.00 67.46 71 LYS B O 1
ATOM 1423 N N . LYS B 1 72 ? 21.607 5.283 32.153 1.00 60.75 72 LYS B N 1
ATOM 1424 C CA . LYS B 1 72 ? 20.882 6.537 32.275 1.00 60.24 72 LYS B CA 1
ATOM 1425 C C . LYS B 1 72 ? 20.009 6.492 33.525 1.00 51.98 72 LYS B C 1
ATOM 1426 O O . LYS B 1 72 ? 19.903 7.478 34.245 1.00 52.08 72 LYS B O 1
ATOM 1432 N N . LEU B 1 73 ? 19.374 5.341 33.760 1.00 54.10 73 LEU B N 1
ATOM 1433 C CA . LEU B 1 73 ? 18.519 5.163 34.922 1.00 56.80 73 LEU B CA 1
ATOM 1434 C C . LEU B 1 73 ? 19.349 5.307 36.197 1.00 52.86 73 LEU B C 1
ATOM 1435 O O . LEU B 1 73 ? 18.898 5.907 37.160 1.00 51.37 73 LEU B O 1
ATOM 1440 N N . ASN B 1 74 ? 20.586 4.796 36.157 1.00 53.77 74 ASN B N 1
ATOM 1441 C CA . ASN B 1 74 ? 21.478 4.813 37.307 1.00 58.27 74 ASN B CA 1
ATOM 1442 C C . ASN B 1 74 ? 22.035 6.220 37.530 1.00 59.23 74 ASN B C 1
ATOM 1443 O O . ASN B 1 74 ? 22.514 6.525 38.620 1.00 62.20 74 ASN B O 1
ATOM 1448 N N . GLN B 1 75 ? 21.954 7.071 36.492 1.00 59.36 75 GLN B N 1
ATOM 1449 C CA . GLN B 1 75 ? 22.339 8.475 36.597 1.00 59.21 75 GLN B CA 1
ATOM 1450 C C . GLN B 1 75 ? 21.119 9.326 36.955 1.00 54.41 75 GLN B C 1
ATOM 1451 O O . GLN B 1 75 ? 21.210 10.550 37.008 1.00 56.14 75 GLN B O 1
ATOM 1457 N N . GLY B 1 76 ? 19.961 8.668 37.120 1.00 58.99 76 GLY B N 1
ATOM 1458 C CA . GLY B 1 76 ? 18.756 9.314 37.627 1.00 59.94 76 GLY B CA 1
ATOM 1459 C C . GLY B 1 76 ? 17.869 9.870 36.510 1.00 56.80 76 GLY B C 1
ATOM 1460 O O . GLY B 1 76 ? 17.007 10.707 36.762 1.00 64.82 76 GLY B O 1
ATOM 1461 N N . LEU B 1 77 ? 18.073 9.383 35.283 1.00 52.20 77 LEU B N 1
ATOM 1462 C CA . LEU B 1 77 ? 17.324 9.864 34.134 1.00 55.29 77 LEU B CA 1
ATOM 1463 C C . LEU B 1 77 ? 16.227 8.868 33.791 1.00 53.74 77 LEU B C 1
ATOM 1464 O O . LEU B 1 77 ? 16.478 7.674 33.732 1.00 49.62 77 LEU B O 1
ATOM 1469 N N . PRO B 1 78 ? 14.992 9.335 33.496 1.00 54.14 78 PRO B N 1
ATOM 1470 C CA . PRO B 1 78 ? 13.917 8.442 33.095 1.00 56.02 78 PRO B CA 1
ATOM 1471 C C . PRO B 1 78 ? 14.076 8.014 31.636 1.00 56.79 78 PRO B C 1
ATOM 1472 O O . PRO B 1 78 ? 14.770 8.668 30.863 1.00 56.49 78 PRO B O 1
ATOM 1476 N N . VAL B 1 79 ? 13.410 6.915 31.285 1.00 56.29 79 VAL B N 1
ATOM 1477 C CA . VAL B 1 79 ? 13.497 6.321 29.963 1.00 57.14 79 VAL B CA 1
ATOM 1478 C C . VAL B 1 79 ? 12.073 6.116 29.464 1.00 58.41 79 VAL B C 1
ATOM 1479 O O . VAL B 1 79 ? 11.239 5.564 30.187 1.00 50.85 79 VAL B O 1
ATOM 1483 N N . PHE B 1 80 ? 11.791 6.604 28.247 1.00 57.64 80 PHE B N 1
ATOM 1484 C CA . PHE B 1 80 ? 10.439 6.561 27.705 1.00 55.61 80 PHE B CA 1
ATOM 1485 C C . PHE B 1 80 ? 10.423 5.759 26.407 1.00 59.91 80 PHE B C 1
ATOM 1486 O O . PHE B 1 80 ? 11.217 6.009 25.504 1.00 62.68 80 PHE B O 1
ATOM 1494 N N . ALA B 1 81 ? 9.502 4.778 26.344 1.00 60.45 81 ALA B N 1
ATOM 1495 C CA . ALA B 1 81 ? 9.182 4.062 25.110 1.00 56.91 81 ALA B CA 1
ATOM 1496 C C . ALA B 1 81 ? 10.457 3.550 24.445 1.00 58.29 81 ALA B C 1
ATOM 1497 O O . ALA B 1 81 ? 10.665 3.747 23.255 1.00 62.20 81 ALA B O 1
ATOM 1499 N N . PHE B 1 82 ? 11.295 2.870 25.224 1.00 60.31 82 PHE B N 1
ATOM 1500 C CA . PHE B 1 82 ? 12.456 2.181 24.686 1.00 55.79 82 PHE B CA 1
ATOM 1501 C C . PHE B 1 82 ? 12.059 0.766 24.263 1.00 54.39 82 PHE B C 1
ATOM 1502 O O . PHE B 1 82 ? 11.448 0.029 25.036 1.00 52.35 82 PHE B O 1
ATOM 1510 N N . GLN B 1 83 ? 12.477 0.380 23.057 1.00 57.82 83 GLN B N 1
ATOM 1511 C CA . GLN B 1 83 ? 12.046 -0.864 22.443 1.00 59.14 83 GLN B CA 1
ATOM 1512 C C . GLN B 1 83 ? 13.197 -1.865 22.425 1.00 60.04 83 GLN B C 1
ATOM 1513 O O . GLN B 1 83 ? 14.304 -1.534 22.009 1.00 64.52 83 GLN B O 1
ATOM 1519 N N . ASN B 1 84 ? 12.916 -3.094 22.893 1.00 59.99 84 ASN B N 1
ATOM 1520 C CA . ASN B 1 84 ? 13.851 -4.204 22.769 1.00 62.37 84 ASN B CA 1
ATOM 1521 C C . ASN B 1 84 ? 13.068 -5.522 22.709 1.00 66.10 84 ASN B C 1
ATOM 1522 O O . ASN B 1 84 ? 11.844 -5.528 22.793 1.00 65.69 84 ASN B O 1
ATOM 1527 N N . ARG B 1 85 ? 13.797 -6.629 22.526 1.00 65.23 85 ARG B N 1
ATOM 1528 C CA . ARG B 1 85 ? 13.198 -7.948 22.402 1.00 72.24 85 ARG B CA 1
ATOM 1529 C C . ARG B 1 85 ? 13.568 -8.795 23.615 1.00 69.00 85 ARG B C 1
ATOM 1530 O O . ARG B 1 85 ? 14.730 -8.841 24.011 1.00 63.36 85 ARG B O 1
ATOM 1538 N N . PHE B 1 86 ? 12.574 -9.519 24.148 1.00 71.51 86 PHE B N 1
ATOM 1539 C CA . PHE B 1 86 ? 12.785 -10.442 25.253 1.00 76.74 86 PHE B CA 1
ATOM 1540 C C . PHE B 1 86 ? 12.355 -11.846 24.836 1.00 83.79 86 PHE B C 1
ATOM 1541 O O . PHE B 1 86 ? 11.358 -12.012 24.132 1.00 82.80 8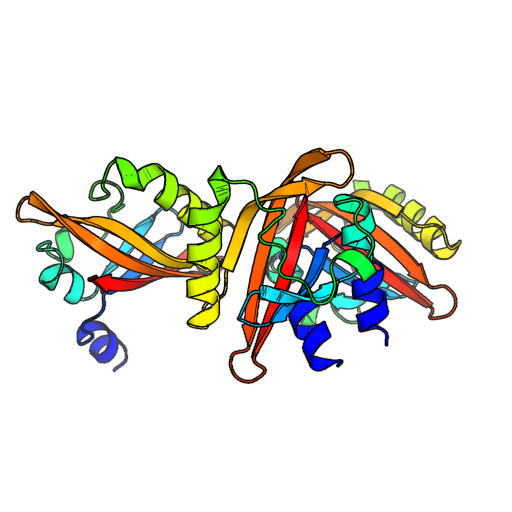6 PHE B O 1
ATOM 1549 N N . LEU B 1 87 ? 13.115 -12.849 25.294 1.00 84.33 87 LEU B N 1
ATOM 1550 C CA . LEU B 1 87 ? 12.845 -14.244 24.978 1.00 84.31 87 LEU B CA 1
ATOM 1551 C C . LEU B 1 87 ? 11.641 -14.722 25.787 1.00 79.00 87 LEU B C 1
ATOM 1552 O O . LEU B 1 87 ? 11.565 -14.495 26.997 1.00 77.53 87 LEU B O 1
ATOM 1557 N N . CYS B 1 88 ? 10.714 -15.403 25.108 1.00 79.83 88 CYS B N 1
ATOM 1558 C CA . CYS B 1 88 ? 9.537 -15.959 25.757 1.00 85.18 88 CYS B CA 1
ATOM 1559 C C . CYS B 1 88 ? 9.724 -17.460 25.973 1.00 82.29 88 CYS B C 1
ATOM 1560 O O . CYS B 1 88 ? 10.653 -18.057 25.435 1.00 77.24 88 CYS B O 1
ATOM 1563 N N . SER B 1 89 ? 8.814 -18.055 26.757 1.00 86.20 89 SER B N 1
ATOM 1564 C CA . SER B 1 89 ? 8.948 -19.430 27.217 1.00 85.18 89 SER B CA 1
ATOM 1565 C C . SER B 1 89 ? 8.830 -20.416 26.051 1.00 86.87 89 SER B C 1
ATOM 1566 O O . SER B 1 89 ? 9.210 -21.576 26.186 1.00 90.62 89 SER B O 1
ATOM 1569 N N . ASP B 1 90 ? 8.279 -19.952 24.920 1.00 88.45 90 ASP B N 1
ATOM 1570 C CA . ASP B 1 90 ? 8.079 -20.805 23.759 1.00 94.60 90 ASP B CA 1
ATOM 1571 C C . ASP B 1 90 ? 9.300 -20.722 22.841 1.00 97.50 90 ASP B C 1
ATOM 1572 O O . ASP B 1 90 ? 9.323 -21.350 21.788 1.00 110.71 90 ASP B O 1
ATOM 1577 N N . GLY B 1 91 ? 10.297 -19.918 23.238 1.00 95.17 91 GLY B N 1
ATOM 1578 C CA . GLY B 1 91 ? 11.591 -19.898 22.570 1.00 93.36 91 GLY B CA 1
ATOM 1579 C C . GLY B 1 91 ? 11.675 -18.824 21.482 1.00 93.32 91 GLY B C 1
ATOM 1580 O O . GLY B 1 91 ? 12.589 -18.845 20.662 1.00 92.68 91 GLY B O 1
ATOM 1581 N N . THR B 1 92 ? 10.740 -17.867 21.509 1.00 93.99 92 THR B N 1
ATOM 1582 C CA . THR B 1 92 ? 10.707 -16.797 20.522 1.00 96.58 92 THR B CA 1
ATOM 1583 C C . THR B 1 92 ? 10.954 -15.452 21.205 1.00 92.61 92 THR B C 1
ATOM 1584 O O . THR B 1 92 ? 10.693 -15.292 22.401 1.00 85.78 92 THR B O 1
ATOM 1588 N N . TYR B 1 93 ? 11.445 -14.492 20.411 1.00 89.21 93 TYR B N 1
ATOM 1589 C CA . TYR B 1 93 ? 11.695 -13.136 20.869 1.00 87.85 93 TYR B CA 1
ATOM 1590 C C . TYR B 1 93 ? 10.499 -12.255 20.507 1.00 88.69 93 TYR B C 1
ATOM 1591 O O . TYR B 1 93 ? 10.077 -12.213 19.351 1.00 83.35 93 TYR B O 1
ATOM 1600 N N . LYS B 1 94 ? 9.975 -11.542 21.515 1.00 88.67 94 LYS B N 1
ATOM 1601 C CA . LYS B 1 94 ? 8.847 -10.639 21.340 1.00 90.76 94 LYS B CA 1
ATOM 1602 C C . LYS B 1 94 ? 9.304 -9.207 21.636 1.00 86.10 94 LYS B C 1
ATOM 1603 O O . LYS B 1 94 ? 10.146 -8.992 22.502 1.00 89.28 94 LYS B O 1
ATOM 1609 N N . TYR B 1 95 ? 8.739 -8.240 20.899 1.00 88.83 95 TYR B N 1
ATOM 1610 C CA . TYR B 1 95 ? 9.100 -6.832 21.032 1.00 82.14 95 TYR B CA 1
ATOM 1611 C C . TYR B 1 95 ? 8.296 -6.201 22.164 1.00 73.52 95 TYR B C 1
ATOM 1612 O O . TYR B 1 95 ? 7.101 -6.456 22.293 1.00 74.85 95 TYR B O 1
ATOM 1621 N N . PHE B 1 96 ? 8.962 -5.344 22.958 1.00 66.96 96 PHE B N 1
ATOM 1622 C CA . PHE B 1 96 ? 8.304 -4.610 24.027 1.00 62.83 96 PHE B CA 1
ATOM 1623 C C . PHE B 1 96 ? 8.777 -3.161 24.032 1.00 59.92 96 PHE B C 1
ATOM 1624 O O . PHE B 1 96 ? 9.895 -2.861 23.611 1.00 60.06 96 PHE B O 1
ATOM 1632 N N . SER B 1 97 ? 7.889 -2.276 24.491 1.00 57.97 97 SER B N 1
ATOM 1633 C CA . SER B 1 97 ? 8.191 -0.867 24.673 1.00 54.53 97 SER B CA 1
ATOM 1634 C C . SER B 1 97 ? 8.174 -0.555 26.163 1.00 49.88 97 SER B C 1
ATOM 1635 O O . SER B 1 97 ? 7.173 -0.779 26.821 1.00 52.34 97 SER B O 1
ATOM 1638 N N . TRP B 1 98 ? 9.310 -0.074 26.689 1.00 51.11 98 TRP B N 1
ATOM 1639 C CA . TRP B 1 98 ? 9.507 0.069 28.124 1.00 50.66 98 TRP B CA 1
ATOM 1640 C C . TRP B 1 98 ? 9.587 1.539 28.501 1.00 51.91 98 TRP B C 1
ATOM 1641 O O . TRP B 1 98 ? 10.221 2.328 27.816 1.00 55.89 98 TRP B O 1
ATOM 1652 N N . THR B 1 99 ? 8.997 1.867 29.640 1.00 51.37 99 THR B N 1
ATOM 1653 C CA . THR B 1 99 ? 9.164 3.161 30.263 1.00 48.85 99 THR B CA 1
ATOM 1654 C C . THR B 1 99 ? 9.585 2.930 31.709 1.00 49.34 99 THR B C 1
ATOM 1655 O O . THR B 1 99 ? 8.963 2.151 32.408 1.00 52.72 99 THR B O 1
ATOM 1659 N N . ALA B 1 100 ? 10.708 3.542 32.104 1.00 49.59 100 ALA B N 1
ATOM 1660 C CA . ALA B 1 100 ? 11.300 3.298 33.401 1.00 50.54 100 ALA B CA 1
ATOM 1661 C C . ALA B 1 100 ? 11.586 4.625 34.106 1.00 50.31 100 ALA B C 1
ATOM 1662 O O . ALA B 1 100 ? 12.101 5.568 33.496 1.00 50.91 100 ALA B O 1
ATOM 1664 N N . SER B 1 101 ? 11.296 4.654 35.409 1.00 54.92 101 SER B N 1
ATOM 1665 C CA . SER B 1 101 ? 11.517 5.825 36.239 1.00 55.91 101 SER B CA 1
ATOM 1666 C C . SER B 1 101 ? 12.398 5.440 37.422 1.00 53.76 101 SER B C 1
ATOM 1667 O O . SER B 1 101 ? 12.026 4.578 38.218 1.00 54.28 101 SER B O 1
ATOM 1670 N N . PRO B 1 102 ? 13.580 6.077 37.593 1.00 57.97 102 PRO B N 1
ATOM 1671 C CA . PRO B 1 102 ? 14.484 5.720 38.680 1.00 60.66 102 PRO B CA 1
ATOM 1672 C C . PRO B 1 102 ? 14.174 6.436 39.990 1.00 62.98 102 PRO B C 1
ATOM 1673 O O . PRO B 1 102 ? 13.708 7.572 39.989 1.00 64.58 102 PRO B O 1
ATOM 1677 N N . ASP B 1 103 ? 14.445 5.743 41.103 1.00 64.60 103 ASP B N 1
ATOM 1678 C CA . ASP B 1 103 ? 14.338 6.316 42.433 1.00 70.29 103 ASP B CA 1
ATOM 1679 C C . ASP B 1 103 ? 15.642 6.038 43.174 1.00 69.52 103 ASP B C 1
ATOM 1680 O O . ASP B 1 103 ? 15.793 4.990 43.794 1.00 67.25 103 ASP B O 1
ATOM 1685 N N . LEU B 1 104 ? 16.590 6.981 43.065 1.00 73.81 104 LEU B N 1
ATOM 1686 C CA . LEU B 1 104 ? 17.968 6.761 43.481 1.00 76.44 104 LEU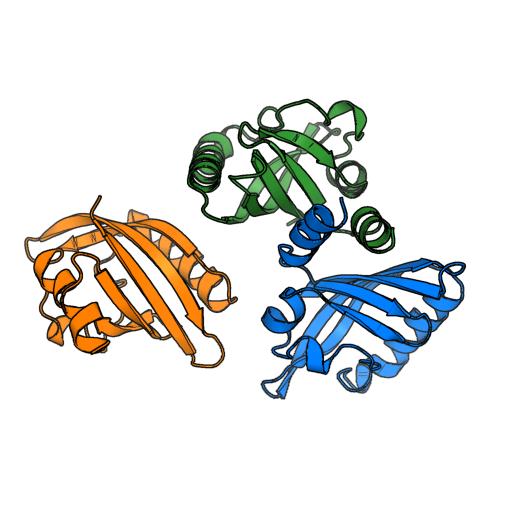 B CA 1
ATOM 1687 C C . LEU B 1 104 ? 18.033 6.587 44.999 1.00 80.97 104 LEU B C 1
ATOM 1688 O O . LEU B 1 104 ? 18.850 5.813 45.503 1.00 77.61 104 LEU B O 1
ATOM 1693 N N . SER B 1 105 ? 17.172 7.319 45.721 1.00 81.00 105 SER B N 1
ATOM 1694 C CA . SER B 1 105 ? 17.172 7.283 47.178 1.00 92.63 105 SER B CA 1
ATOM 1695 C C . SER B 1 105 ? 16.733 5.902 47.667 1.00 86.59 105 SER B C 1
ATOM 1696 O O . SER B 1 105 ? 17.308 5.371 48.611 1.00 88.40 105 SER B O 1
ATOM 1699 N N . ALA B 1 106 ? 15.729 5.323 46.991 1.00 82.07 106 ALA B N 1
ATOM 1700 C CA . ALA B 1 106 ? 15.186 4.022 47.365 1.00 80.54 106 ALA B CA 1
ATOM 1701 C C . ALA B 1 106 ? 16.019 2.898 46.743 1.00 79.79 106 ALA B C 1
ATOM 1702 O O . ALA B 1 106 ? 15.981 1.767 47.210 1.00 84.76 106 ALA B O 1
ATOM 1704 N N . GLY B 1 107 ? 16.746 3.219 45.671 1.00 76.87 107 GLY B N 1
ATOM 1705 C CA . GLY B 1 107 ? 17.546 2.237 44.958 1.00 74.34 107 GLY B CA 1
ATOM 1706 C C . GLY B 1 107 ? 16.695 1.338 44.053 1.00 74.67 107 GLY B C 1
ATOM 1707 O O . GLY B 1 107 ? 17.064 0.189 43.801 1.00 76.00 107 GLY B O 1
ATOM 1708 N N . LEU B 1 108 ? 15.584 1.893 43.528 1.00 68.58 108 LEU B N 1
ATOM 1709 C CA . LEU B 1 108 ? 14.614 1.121 42.757 1.00 61.89 108 LEU B CA 1
ATOM 1710 C C . LEU B 1 108 ? 14.419 1.751 41.375 1.00 62.63 108 LEU B C 1
ATOM 1711 O O . LEU B 1 108 ? 14.714 2.930 41.163 1.00 63.21 108 LEU B O 1
ATOM 1716 N N . ILE B 1 109 ? 13.872 0.953 40.453 1.00 62.70 109 ILE B N 1
ATOM 1717 C CA . ILE B 1 109 ? 13.415 1.444 39.165 1.00 61.45 109 ILE B CA 1
ATOM 1718 C C . ILE B 1 109 ? 11.987 0.960 38.954 1.00 60.34 109 ILE B C 1
ATOM 1719 O O . ILE B 1 109 ? 11.708 -0.221 39.128 1.00 53.93 109 ILE B O 1
ATOM 1724 N N . TYR B 1 110 ? 11.098 1.887 38.561 1.00 60.31 110 TYR B N 1
ATOM 1725 C CA . TYR B 1 110 ? 9.701 1.570 38.301 1.00 54.73 110 TYR B CA 1
ATOM 1726 C C . TYR B 1 110 ? 9.497 1.408 36.802 1.00 52.36 110 TYR B C 1
ATOM 1727 O O . TYR B 1 110 ? 9.672 2.350 36.043 1.00 57.31 110 TYR B O 1
ATOM 1736 N N . VAL B 1 111 ? 9.103 0.198 36.393 1.00 53.25 111 VAL B N 1
ATOM 1737 C CA . VAL B 1 111 ? 9.127 -0.201 34.997 1.00 48.94 111 VAL B CA 1
ATOM 1738 C C . VAL B 1 111 ? 7.696 -0.416 34.523 1.00 48.42 111 VAL B C 1
ATOM 1739 O O . VAL B 1 111 ? 6.907 -1.066 35.202 1.00 55.68 111 VAL B O 1
ATOM 1743 N N . THR B 1 112 ? 7.384 0.140 33.348 1.00 50.88 112 THR B N 1
ATOM 1744 C CA . THR B 1 112 ? 6.115 -0.077 32.676 1.00 55.16 112 THR B CA 1
ATOM 1745 C C . THR B 1 112 ? 6.399 -0.537 31.255 1.00 54.98 112 THR B C 1
ATOM 1746 O O . THR B 1 112 ? 7.261 0.016 30.590 1.00 53.77 112 THR B O 1
ATOM 1750 N N . GLY B 1 113 ? 5.654 -1.538 30.792 1.00 55.96 113 GLY B N 1
ATOM 1751 C CA . GLY B 1 113 ? 5.953 -2.178 29.525 1.00 58.23 113 GLY B CA 1
ATOM 1752 C C . GLY B 1 113 ? 4.690 -2.478 28.733 1.00 63.43 113 GLY B C 1
ATOM 1753 O O . GLY B 1 113 ? 3.645 -2.767 29.314 1.00 66.61 113 GLY B O 1
ATOM 1754 N N . ARG B 1 114 ? 4.808 -2.387 27.407 1.00 68.74 114 ARG B N 1
ATOM 1755 C CA . ARG B 1 114 ? 3.721 -2.678 26.486 1.00 79.22 114 ARG B CA 1
ATOM 1756 C C . ARG B 1 114 ? 4.270 -3.536 25.344 1.00 78.45 114 ARG B C 1
ATOM 1757 O O . ARG B 1 114 ? 5.348 -3.255 24.821 1.00 73.12 114 ARG B O 1
ATOM 1765 N N . ASP B 1 115 ? 3.527 -4.586 24.973 1.00 78.04 115 ASP B N 1
ATOM 1766 C CA . ASP B 1 115 ? 3.884 -5.415 23.831 1.00 79.88 115 ASP B CA 1
ATOM 1767 C C . ASP B 1 115 ? 3.596 -4.638 22.541 1.00 82.44 115 ASP B C 1
ATOM 1768 O O . ASP B 1 115 ? 2.618 -3.898 22.464 1.00 80.75 115 ASP B O 1
ATOM 1773 N N . ILE B 1 116 ? 4.489 -4.773 21.552 1.00 82.79 116 ILE B N 1
ATOM 1774 C CA . ILE B 1 116 ? 4.319 -4.103 20.267 1.00 87.63 116 ILE B CA 1
ATOM 1775 C C . ILE B 1 116 ? 4.702 -5.071 19.140 1.00 93.23 116 ILE B C 1
ATOM 1776 O O . ILE B 1 116 ? 4.390 -6.266 19.283 1.00 94.69 116 ILE B O 1
ATOM 1781 N N . TYR C 1 9 ? 14.762 39.628 31.049 1.00 118.88 9 TYR C N 1
ATOM 1782 C CA . TYR C 1 9 ? 14.474 39.170 32.442 1.00 116.57 9 TYR C CA 1
ATOM 1783 C C . TYR C 1 9 ? 15.709 38.456 32.993 1.00 99.49 9 TYR C C 1
ATOM 1784 O O . TYR C 1 9 ? 16.689 38.278 32.284 1.00 96.84 9 TYR C O 1
ATOM 1793 N N . ASP C 1 10 ? 15.652 38.071 34.273 1.00 95.87 10 ASP C N 1
ATOM 1794 C CA . ASP C 1 10 ? 16.766 37.394 34.928 1.00 87.96 10 ASP C CA 1
ATOM 1795 C C . ASP C 1 10 ? 17.001 36.023 34.282 1.00 76.64 10 ASP C C 1
ATOM 1796 O O . ASP C 1 10 ? 18.141 35.674 33.979 1.00 78.62 10 ASP C O 1
ATOM 1801 N N . LEU C 1 11 ? 15.919 35.269 34.041 1.00 74.42 11 LEU C N 1
ATOM 1802 C CA . LEU C 1 1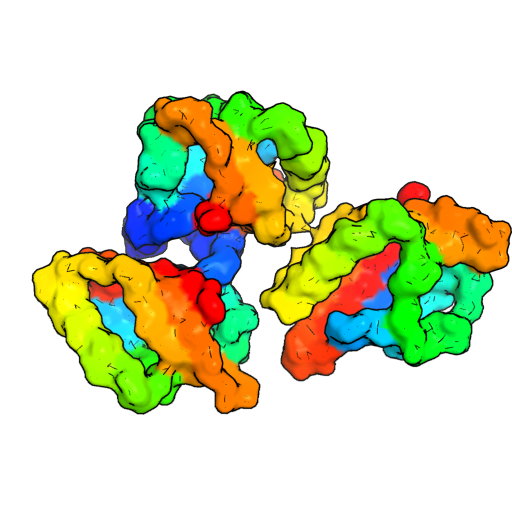1 ? 16.021 33.928 33.466 1.00 76.00 11 LEU C CA 1
ATOM 1803 C C . LEU C 1 11 ? 16.588 34.000 32.049 1.00 69.40 11 LEU C C 1
ATOM 1804 O O . LEU C 1 11 ? 17.237 33.069 31.594 1.00 71.31 11 LEU C O 1
ATOM 1809 N N . GLU C 1 12 ? 16.309 35.103 31.357 1.00 73.96 12 GLU C N 1
ATOM 1810 C CA . GLU C 1 12 ? 16.796 35.328 30.004 1.00 72.06 12 GLU C CA 1
ATOM 1811 C C . GLU C 1 12 ? 18.317 35.525 30.031 1.00 66.27 12 GLU C C 1
ATOM 1812 O O . GLU C 1 12 ? 19.034 35.078 29.129 1.00 62.75 12 GLU C O 1
ATOM 1818 N N . LYS C 1 13 ? 18.802 36.209 31.068 1.00 64.17 13 LYS C N 1
ATOM 1819 C CA . LYS C 1 13 ? 20.225 36.462 31.222 1.00 71.30 13 LYS C CA 1
ATOM 1820 C C . LYS C 1 13 ? 20.938 35.159 31.596 1.00 65.62 13 LYS C C 1
ATOM 1821 O O . LYS C 1 13 ? 22.103 34.980 31.287 1.00 65.63 13 LYS C O 1
ATOM 1827 N N . LEU C 1 14 ? 20.218 34.253 32.258 1.00 59.76 14 LEU C N 1
ATOM 1828 C CA . LEU C 1 14 ? 20.763 32.958 32.627 1.00 62.64 14 LEU C CA 1
ATOM 1829 C C . LEU C 1 14 ? 20.904 32.094 31.373 1.00 59.73 14 LEU C C 1
ATOM 1830 O O . LEU C 1 14 ? 21.941 31.484 31.146 1.00 59.47 14 LEU C O 1
ATOM 1835 N N . VAL C 1 15 ? 19.863 32.086 30.545 1.00 57.33 15 VAL C N 1
ATOM 1836 C CA . VAL C 1 15 ? 19.845 31.309 29.318 1.00 60.24 15 VAL C CA 1
ATOM 1837 C C . VAL C 1 15 ? 20.942 31.806 28.370 1.00 55.95 15 VAL C C 1
ATOM 1838 O O . VAL C 1 15 ? 21.651 31.008 27.765 1.00 60.08 15 VAL C O 1
ATOM 1842 N N . ASN C 1 16 ? 21.093 33.122 28.263 1.00 50.72 16 ASN C N 1
ATOM 1843 C CA . ASN C 1 16 ? 21.934 33.699 27.223 1.00 61.16 16 ASN C CA 1
ATOM 1844 C C . ASN C 1 16 ? 23.402 33.713 27.661 1.00 58.50 16 ASN C C 1
ATOM 1845 O O . ASN C 1 16 ? 24.272 33.939 26.844 1.00 64.01 16 ASN C O 1
ATOM 1850 N N . ASN C 1 17 ? 23.673 33.447 28.942 1.00 58.55 17 ASN C N 1
ATOM 1851 C CA . ASN C 1 17 ? 25.049 33.421 29.439 1.00 60.12 17 ASN C CA 1
ATOM 1852 C C . ASN C 1 17 ? 25.466 31.985 29.780 1.00 60.48 17 ASN C C 1
ATOM 1853 O O . ASN C 1 17 ? 26.503 31.775 30.395 1.00 70.68 17 ASN C O 1
ATOM 1858 N N . SER C 1 18 ? 24.659 31.008 29.359 1.00 59.35 18 SER C N 1
ATOM 1859 C CA . SER C 1 18 ? 24.883 29.618 29.720 1.00 60.91 18 SER C CA 1
ATOM 1860 C C . SER C 1 18 ? 25.814 28.945 28.709 1.00 60.28 18 SER C C 1
ATOM 1861 O O . SER C 1 18 ? 25.720 29.177 27.508 1.00 53.44 18 SER C O 1
ATOM 1864 N N . LEU C 1 19 ? 26.663 28.050 29.223 1.00 62.52 19 LEU C N 1
ATOM 1865 C CA . LEU C 1 19 ? 27.564 27.255 28.407 1.00 60.01 19 LEU C CA 1
ATOM 1866 C C . LEU C 1 19 ? 26.758 26.224 27.608 1.00 61.89 19 LEU C C 1
ATOM 1867 O O . LEU C 1 19 ? 27.220 25.740 26.585 1.00 66.89 19 LEU C O 1
ATOM 1872 N N . ASP C 1 20 ? 25.549 25.907 28.077 1.00 58.13 20 ASP C N 1
ATOM 1873 C CA . ASP C 1 20 ? 24.741 24.887 27.444 1.00 59.85 20 ASP C CA 1
ATOM 1874 C C . ASP C 1 20 ? 23.956 25.487 26.281 1.00 56.95 20 ASP C C 1
ATOM 1875 O O . ASP C 1 20 ? 23.580 26.652 26.315 1.00 56.42 20 ASP C O 1
ATOM 1880 N N . LEU C 1 21 ? 23.693 24.652 25.270 1.00 53.09 21 LEU C N 1
ATOM 1881 C CA . LEU C 1 21 ? 22.795 24.993 24.189 1.00 55.50 21 LEU C CA 1
ATOM 1882 C C . LEU C 1 21 ? 21.366 24.963 24.712 1.00 59.61 21 LEU C C 1
ATOM 1883 O O . LEU C 1 21 ? 20.923 23.952 25.257 1.00 61.28 21 LEU C O 1
ATOM 1888 N N . LEU C 1 22 ? 20.658 26.086 24.558 1.00 54.83 22 LEU C N 1
ATOM 1889 C CA . LEU C 1 22 ? 19.262 26.166 24.953 1.00 50.96 22 LEU C CA 1
ATOM 1890 C C . LEU C 1 22 ? 18.451 26.696 23.777 1.00 54.16 22 LEU C C 1
ATOM 1891 O O . LEU C 1 22 ? 18.767 27.739 23.214 1.00 58.63 22 LEU C O 1
ATOM 1896 N N . SER C 1 23 ? 17.432 25.933 23.374 1.00 50.45 23 SER C N 1
ATOM 1897 C CA . SER C 1 23 ? 16.694 26.225 22.163 1.00 56.07 23 SER C CA 1
ATOM 1898 C C . SER C 1 23 ? 15.224 25.888 22.348 1.00 56.73 23 SER C C 1
ATOM 1899 O O . SER C 1 23 ? 14.874 24.985 23.107 1.00 59.53 23 SER C O 1
ATOM 1902 N N . ILE C 1 24 ? 14.381 26.624 21.624 1.00 59.96 24 ILE C N 1
ATOM 1903 C CA . ILE C 1 24 ? 12.976 26.307 21.482 1.00 62.77 24 ILE C CA 1
ATOM 1904 C C . ILE C 1 24 ? 12.710 25.993 20.007 1.00 61.64 24 ILE C C 1
ATOM 1905 O O . ILE C 1 24 ? 13.115 26.753 19.127 1.00 64.07 24 ILE C O 1
ATOM 1910 N N . GLN C 1 25 ? 12.117 24.819 19.754 1.00 62.44 25 GLN C N 1
ATOM 1911 C CA . GLN C 1 25 ? 11.724 24.392 18.416 1.00 64.99 25 GLN C CA 1
ATOM 1912 C C . GLN C 1 25 ? 10.208 24.214 18.380 1.00 68.02 25 GLN C C 1
ATOM 1913 O O . GLN C 1 25 ? 9.578 24.052 19.422 1.00 70.15 25 GLN C O 1
ATOM 1919 N N . ARG C 1 26 ? 9.641 24.176 17.170 1.00 73.23 26 ARG C N 1
ATOM 1920 C CA . ARG C 1 26 ? 8.286 23.680 16.974 1.00 76.68 26 ARG C CA 1
ATOM 1921 C C . ARG C 1 26 ? 8.326 22.157 16.868 1.00 77.54 26 ARG C C 1
ATOM 1922 O O . ARG C 1 26 ? 9.396 21.570 16.717 1.00 72.25 26 ARG C O 1
ATOM 1930 N N . LEU C 1 27 ? 7.140 21.533 16.904 1.00 79.85 27 LEU C N 1
ATOM 1931 C CA . LEU C 1 27 ? 7.033 20.081 16.913 1.00 77.29 27 LEU C CA 1
ATOM 1932 C C . LEU C 1 27 ? 7.577 19.500 15.603 1.00 75.70 27 LEU C C 1
ATOM 1933 O O . LEU C 1 27 ? 8.056 18.371 15.579 1.00 81.08 27 LEU C O 1
ATOM 1938 N N . ASP C 1 28 ? 7.545 20.302 14.529 1.00 82.93 28 ASP C N 1
ATOM 1939 C CA . ASP C 1 28 ? 7.961 19.844 13.206 1.00 80.18 28 ASP C CA 1
ATOM 1940 C C . ASP C 1 28 ? 9.467 20.057 13.023 1.00 80.06 28 ASP C C 1
ATOM 1941 O O . ASP C 1 28 ? 10.036 19.626 12.017 1.00 80.10 28 ASP C O 1
ATOM 1946 N N . GLY C 1 29 ? 10.099 20.744 13.988 1.00 70.63 29 GLY C N 1
ATOM 1947 C CA . GLY C 1 29 ? 11.549 20.835 14.036 1.00 69.99 29 GLY C CA 1
ATOM 1948 C C . GLY C 1 29 ? 12.061 22.260 13.813 1.00 64.41 29 GLY C C 1
ATOM 1949 O O . GLY C 1 29 ? 13.235 22.531 14.010 1.00 59.53 29 GLY C O 1
ATOM 1950 N N . THR C 1 30 ? 11.172 23.160 13.405 1.00 66.83 30 THR C N 1
ATOM 1951 C CA . THR C 1 30 ? 11.566 24.509 13.044 1.00 70.92 30 THR C CA 1
ATOM 1952 C C . THR C 1 30 ? 12.069 25.241 14.290 1.00 62.46 30 THR C C 1
ATOM 1953 O O . THR C 1 30 ? 11.363 25.334 15.288 1.00 62.72 30 THR C O 1
ATOM 1957 N N . VAL C 1 31 ? 13.281 25.793 14.185 1.00 58.96 31 VAL C N 1
ATOM 1958 C CA . VAL C 1 31 ? 13.935 26.494 15.277 1.00 62.85 31 VAL C CA 1
ATOM 1959 C C . VAL C 1 31 ? 13.328 27.896 15.426 1.00 67.11 31 VAL C C 1
ATOM 1960 O O . VAL C 1 31 ? 13.290 28.657 14.466 1.00 67.86 31 VAL C O 1
ATOM 1964 N N . LEU C 1 32 ? 12.892 28.232 16.653 1.00 67.05 32 LEU C N 1
ATOM 1965 C CA . LEU C 1 32 ? 12.286 29.532 16.946 1.00 71.93 32 LEU C CA 1
ATOM 1966 C C . LEU C 1 32 ? 13.260 30.412 17.728 1.00 67.13 32 LEU C C 1
ATOM 1967 O O . LEU C 1 32 ? 13.230 31.624 17.600 1.00 66.10 32 LEU C O 1
ATOM 1972 N N . GLN C 1 33 ? 14.056 29.795 18.605 1.00 70.46 33 GLN C N 1
ATOM 1973 C CA . GLN C 1 33 ? 14.940 30.540 19.485 1.00 66.44 33 GLN C CA 1
ATOM 1974 C C . GLN C 1 33 ? 16.205 29.719 19.751 1.00 59.18 33 GLN C C 1
ATOM 1975 O O . GLN C 1 33 ? 16.168 28.494 19.837 1.00 62.89 33 GLN C O 1
ATOM 1981 N N . VAL C 1 34 ? 17.310 30.429 19.930 1.00 59.53 34 VAL C N 1
ATOM 1982 C CA . VAL C 1 34 ? 18.615 29.839 20.130 1.00 57.91 34 VAL C CA 1
ATOM 1983 C C . VAL C 1 34 ? 19.426 30.818 20.989 1.00 58.91 34 VAL C C 1
ATOM 1984 O O . VAL C 1 34 ? 19.256 32.025 20.862 1.00 58.92 34 VAL C O 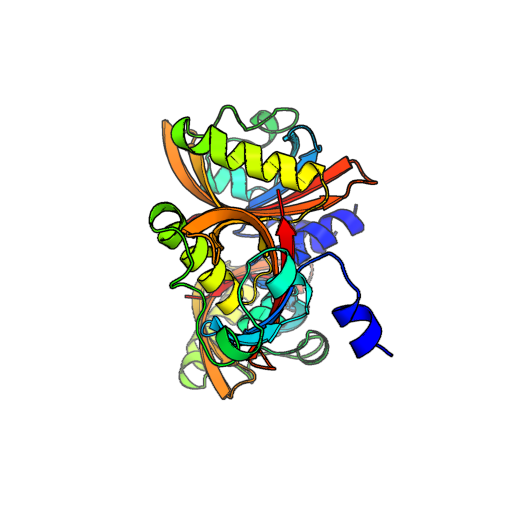1
ATOM 1988 N N . ASN C 1 35 ? 20.231 30.292 21.925 1.00 52.29 35 ASN C N 1
ATOM 1989 C CA . ASN C 1 35 ? 21.041 31.136 22.785 1.00 48.44 35 ASN C CA 1
ATOM 1990 C C . ASN C 1 35 ? 22.429 31.246 22.169 1.00 48.54 35 ASN C C 1
ATOM 1991 O O . ASN C 1 35 ? 22.758 30.494 21.247 1.00 50.17 35 ASN C O 1
ATOM 1996 N N . PRO C 1 36 ? 23.271 32.209 22.623 1.00 52.30 36 PRO C N 1
ATOM 1997 C CA . PRO C 1 36 ? 24.564 32.463 21.974 1.00 51.72 36 PRO C CA 1
ATOM 1998 C C . PRO C 1 36 ? 25.508 31.261 21.966 1.00 51.08 36 PRO C C 1
ATOM 1999 O O . PRO C 1 36 ? 26.482 31.245 21.226 1.00 64.86 36 PRO C O 1
ATOM 2003 N N . ALA C 1 37 ? 25.209 30.262 22.797 1.00 53.67 37 ALA C N 1
ATOM 2004 C CA . ALA C 1 37 ? 26.028 29.058 22.904 1.00 52.12 37 ALA C CA 1
ATOM 2005 C C . ALA C 1 37 ? 26.077 28.308 21.568 1.00 51.55 37 ALA C C 1
ATOM 2006 O O . ALA C 1 37 ? 27.046 27.601 21.290 1.00 50.36 37 ALA C O 1
ATOM 2008 N N . PHE C 1 38 ? 25.013 28.421 20.767 1.00 50.25 38 PHE C N 1
ATOM 2009 C CA . PHE C 1 38 ? 24.979 27.768 19.463 1.00 54.99 38 PHE C CA 1
ATOM 2010 C C . PHE C 1 38 ? 26.067 28.348 18.565 1.00 57.40 38 PHE C C 1
ATOM 2011 O O . PHE C 1 38 ? 26.785 27.598 17.909 1.00 60.24 38 PHE C O 1
ATOM 2019 N N . GLU C 1 39 ? 26.214 29.681 18.593 1.00 61.28 39 GLU C N 1
ATOM 2020 C CA . GLU C 1 39 ? 27.217 30.364 17.788 1.00 70.69 39 GLU C CA 1
ATOM 2021 C C . GLU C 1 39 ? 28.610 29.948 18.255 1.00 71.69 39 GLU C C 1
ATOM 2022 O O . GLU C 1 39 ? 29.508 29.752 17.442 1.00 74.57 39 GLU C O 1
ATOM 2028 N N . ARG C 1 40 ? 28.757 29.759 19.570 1.00 69.46 40 ARG C N 1
ATOM 2029 C CA . ARG C 1 40 ? 30.048 29.480 20.183 1.00 71.43 40 ARG C CA 1
ATOM 2030 C C . ARG C 1 40 ? 30.485 28.046 19.858 1.00 68.11 40 ARG C C 1
ATOM 2031 O O . ARG C 1 40 ? 31.655 27.801 19.586 1.00 68.68 40 ARG C O 1
ATOM 2039 N N . LEU C 1 41 ? 29.531 27.102 19.883 1.00 66.76 41 LEU C N 1
ATOM 2040 C CA . LEU C 1 41 ? 29.857 25.686 19.787 1.00 67.09 41 LEU C CA 1
ATOM 2041 C C . LEU C 1 41 ? 29.755 25.197 18.341 1.00 64.38 41 LEU C C 1
ATOM 2042 O O . LEU C 1 41 ? 30.508 24.307 17.949 1.00 67.23 41 LEU C O 1
ATOM 2047 N N . LEU C 1 42 ? 28.810 25.753 17.559 1.00 64.37 42 LEU C N 1
ATOM 2048 C CA . LEU C 1 42 ? 28.560 25.256 16.207 1.00 69.63 42 LEU C CA 1
ATOM 2049 C C . LEU C 1 42 ? 29.033 26.248 15.140 1.00 66.38 42 LEU C C 1
ATOM 2050 O O . LEU C 1 42 ? 29.201 25.872 13.983 1.00 65.59 42 LEU C O 1
ATOM 2055 N N . GLY C 1 43 ? 29.259 27.501 15.530 1.00 69.93 43 GLY C N 1
ATOM 2056 C CA . GLY C 1 43 ? 29.844 28.477 14.624 1.00 69.78 43 GLY C CA 1
ATOM 2057 C C . GLY C 1 43 ? 28.783 29.232 13.819 1.00 72.91 43 GLY C C 1
ATOM 2058 O O . GLY C 1 43 ? 29.061 30.297 13.280 1.00 80.71 43 GLY C O 1
ATOM 2059 N N . TRP C 1 44 ? 27.553 28.706 13.799 1.00 76.54 44 TRP C N 1
ATOM 2060 C CA . TRP C 1 44 ? 26.457 29.326 13.069 1.00 81.06 44 TRP C CA 1
ATOM 2061 C C . TRP C 1 44 ? 25.906 30.523 13.850 1.00 87.34 44 TRP C C 1
ATOM 2062 O O . TRP C 1 44 ? 25.725 30.446 15.055 1.00 83.86 44 TRP C O 1
ATOM 2073 N N . ARG C 1 45 ? 25.604 31.618 13.137 1.00 94.86 45 ARG C N 1
ATOM 2074 C CA . ARG C 1 45 ? 24.928 32.766 13.727 1.00 91.24 45 ARG C CA 1
ATOM 2075 C C . ARG C 1 45 ? 23.451 32.429 13.938 1.00 83.87 45 ARG C C 1
ATOM 2076 O O . ARG C 1 45 ? 22.900 31.563 13.261 1.00 81.25 45 ARG C O 1
ATOM 2084 N N . GLU C 1 46 ? 22.833 33.142 14.887 1.00 81.78 46 GLU C N 1
ATOM 2085 C CA . GLU C 1 46 ? 21.438 32.951 15.245 1.00 80.21 46 GLU C CA 1
ATOM 2086 C C . GLU C 1 46 ? 20.570 33.057 13.992 1.00 79.88 46 GLU C C 1
ATOM 2087 O O . GLU C 1 46 ? 19.754 32.178 13.728 1.00 77.85 46 GLU C O 1
ATOM 2093 N N . GLU C 1 47 ? 20.790 34.126 13.207 1.00 82.88 47 GLU C N 1
ATOM 2094 C CA . GLU C 1 47 ? 19.921 34.476 12.096 1.00 86.74 47 GLU C CA 1
ATOM 2095 C C . GLU C 1 47 ? 19.867 33.338 11.077 1.00 81.43 47 GLU C C 1
ATOM 2096 O O . GLU C 1 47 ? 18.891 33.222 10.341 1.00 82.42 47 GLU C O 1
ATOM 2102 N N . GLU C 1 48 ? 20.935 32.526 10.998 1.00 81.81 48 GLU C N 1
ATOM 2103 C CA . GLU C 1 48 ? 20.993 31.514 9.952 1.00 78.98 48 GLU C CA 1
ATOM 2104 C C . GLU C 1 48 ? 20.465 30.175 10.471 1.00 73.01 48 GLU C C 1
ATOM 2105 O O . GLU C 1 48 ? 20.397 29.209 9.709 1.00 69.77 48 GLU C O 1
ATOM 2111 N N . LEU C 1 49 ? 19.984 30.145 11.726 1.00 71.67 49 LEU C N 1
ATOM 2112 C CA . LEU C 1 49 ? 19.371 28.940 12.287 1.00 71.64 49 LEU C CA 1
ATOM 2113 C C . LEU C 1 49 ? 17.868 29.149 12.486 1.00 71.28 49 LEU C C 1
ATOM 2114 O O . LEU C 1 49 ? 17.091 28.206 12.371 1.00 71.83 49 LEU C O 1
ATOM 2119 N N . ILE C 1 50 ? 17.479 30.377 12.846 1.00 70.69 50 ILE C N 1
ATOM 2120 C CA . ILE C 1 50 ? 16.101 30.678 13.203 1.00 75.89 50 ILE C CA 1
ATOM 2121 C C . ILE C 1 50 ? 15.211 30.502 11.966 1.00 72.83 50 ILE C C 1
ATOM 2122 O O . ILE C 1 50 ? 15.596 30.861 10.861 1.00 71.21 50 ILE C O 1
ATOM 2127 N N . GLY C 1 51 ? 14.034 29.894 12.170 1.00 71.17 51 GLY C N 1
ATOM 2128 C CA . GLY C 1 51 ? 13.036 29.750 11.124 1.00 73.91 51 GLY C CA 1
ATOM 2129 C C . GLY C 1 51 ? 13.269 28.509 10.268 1.00 79.18 51 GLY C C 1
ATOM 2130 O O . GLY C 1 51 ? 12.460 28.189 9.398 1.00 81.71 51 GLY C O 1
ATOM 2131 N N . ARG C 1 52 ? 14.373 27.806 10.533 1.00 78.31 52 ARG C N 1
ATOM 2132 C CA . ARG C 1 52 ? 14.776 26.683 9.711 1.00 76.72 52 ARG C CA 1
ATOM 2133 C C . ARG C 1 52 ? 14.831 25.413 10.557 1.00 76.02 52 ARG C C 1
ATOM 2134 O O . ARG C 1 52 ? 15.101 25.451 11.759 1.00 68.49 52 ARG C O 1
ATOM 2142 N N . ASN C 1 53 ? 14.555 24.303 9.886 1.00 78.14 53 ASN C N 1
ATOM 2143 C CA . ASN C 1 53 ? 14.733 22.966 10.410 1.00 76.59 53 ASN C CA 1
ATOM 2144 C C . ASN C 1 53 ? 16.234 22.647 10.449 1.00 70.09 53 ASN C C 1
ATOM 2145 O O . ASN C 1 53 ? 16.937 22.897 9.480 1.00 83.58 53 ASN C O 1
ATOM 2150 N N . PRO C 1 54 ? 16.790 22.110 11.564 1.00 70.99 54 PRO C N 1
ATOM 2151 C CA . PRO C 1 54 ? 18.228 21.869 11.647 1.00 70.13 54 PRO C CA 1
ATOM 2152 C C . PRO C 1 54 ? 18.685 20.461 11.237 1.00 67.26 54 PRO C C 1
ATOM 2153 O O . PRO C 1 54 ? 19.854 20.144 11.355 1.00 70.87 54 PRO C O 1
ATOM 2157 N N . PHE C 1 55 ? 17.770 19.644 10.710 1.00 71.90 55 PHE C N 1
ATOM 2158 C CA . PHE C 1 55 ? 18.083 18.247 10.399 1.00 78.88 55 PHE C CA 1
ATOM 2159 C C . PHE C 1 55 ? 19.037 18.159 9.207 1.00 75.09 55 PHE C C 1
ATOM 2160 O O . PHE C 1 55 ? 19.578 17.094 8.924 1.00 80.75 55 PHE C O 1
ATOM 2168 N N . HIS C 1 56 ? 19.255 19.301 8.548 1.00 72.90 56 HIS C N 1
ATOM 2169 C CA . HIS C 1 56 ? 20.172 19.429 7.429 1.00 75.76 56 HIS C CA 1
ATOM 2170 C C . HIS C 1 56 ? 21.612 19.275 7.931 1.00 69.62 56 HIS C C 1
ATOM 2171 O O . HIS C 1 56 ? 22.453 18.694 7.242 1.00 73.54 56 HIS C O 1
ATOM 2178 N N . LEU C 1 57 ? 21.862 19.777 9.148 1.00 65.10 57 LEU C N 1
ATOM 2179 C CA . LEU C 1 57 ? 23.190 19.776 9.744 1.00 64.69 57 LEU C CA 1
ATOM 2180 C C . LEU C 1 57 ? 23.443 18.436 10.460 1.00 59.69 57 LEU C C 1
ATOM 2181 O O . LEU C 1 57 ? 24.532 18.184 10.964 1.00 60.88 57 LEU C O 1
ATOM 2186 N N . LEU C 1 58 ? 22.421 17.589 10.476 1.00 57.90 58 LEU C N 1
ATOM 2187 C CA . LEU C 1 58 ? 22.469 16.297 11.142 1.00 64.44 58 LEU C CA 1
ATOM 2188 C C . LEU C 1 58 ? 23.249 15.283 10.296 1.00 59.13 58 LEU C C 1
ATOM 2189 O O . LEU C 1 58 ? 22.986 15.130 9.110 1.00 62.93 58 LEU C O 1
ATOM 2194 N N . HIS C 1 59 ? 24.188 14.579 10.933 1.00 55.18 59 HIS C N 1
ATOM 2195 C CA . HIS C 1 59 ? 24.995 13.581 10.253 1.00 61.29 59 HIS C CA 1
ATOM 2196 C C . HIS C 1 59 ? 24.101 12.464 9.719 1.00 63.06 59 HIS C C 1
ATOM 2197 O O . HIS C 1 59 ? 23.251 11.955 10.441 1.00 60.47 59 HIS C O 1
ATOM 2204 N N . PRO C 1 60 ? 24.306 12.025 8.450 1.00 65.87 60 PRO C N 1
ATOM 2205 C CA . PRO C 1 60 ? 23.458 11.011 7.816 1.00 63.71 60 PRO C CA 1
ATOM 2206 C C . PRO C 1 60 ? 23.251 9.733 8.627 1.00 64.29 60 PRO C C 1
ATOM 2207 O O . PRO C 1 60 ? 22.180 9.143 8.587 1.00 61.86 60 PRO C O 1
ATOM 2211 N N . GLU C 1 61 ? 24.294 9.306 9.345 1.00 72.23 61 GLU C N 1
ATOM 2212 C CA . GLU C 1 61 ? 24.241 8.076 10.129 1.00 76.09 61 GLU C CA 1
ATOM 2213 C C . GLU C 1 61 ? 23.355 8.268 11.364 1.00 70.20 61 GLU C C 1
ATOM 2214 O O . GLU C 1 61 ? 22.912 7.292 11.964 1.00 68.06 61 GLU C O 1
ATOM 2220 N N . ASP C 1 62 ? 23.098 9.528 11.738 1.00 66.41 62 ASP C N 1
ATOM 2221 C CA . ASP C 1 62 ? 22.386 9.828 12.973 1.00 67.05 62 ASP C CA 1
ATOM 2222 C C . ASP C 1 62 ? 20.939 10.214 12.664 1.00 63.68 62 ASP C C 1
ATOM 2223 O O . ASP C 1 62 ? 20.156 10.449 13.576 1.00 66.36 62 ASP C O 1
ATOM 2228 N N . ARG C 1 63 ? 20.584 10.232 11.373 1.00 65.93 63 ARG C N 1
ATOM 2229 C CA . ARG C 1 63 ? 19.274 10.704 10.938 1.00 73.85 63 ARG C CA 1
ATOM 2230 C C . ARG C 1 63 ? 18.174 9.794 11.492 1.00 73.92 63 ARG C C 1
ATOM 2231 O O . ARG C 1 63 ? 17.196 10.276 12.062 1.00 71.45 63 ARG C O 1
ATOM 2239 N N . GLU C 1 64 ? 18.334 8.480 11.298 1.00 76.96 64 GLU C N 1
ATOM 2240 C CA . GLU C 1 64 ? 17.286 7.524 11.614 1.00 86.04 64 GLU C CA 1
ATOM 2241 C C . GLU C 1 64 ? 16.977 7.576 13.114 1.00 83.06 64 GLU C C 1
ATOM 2242 O O . GLU C 1 64 ? 15.813 7.590 13.512 1.00 83.88 64 GLU C O 1
ATOM 2248 N N . SER C 1 65 ? 18.030 7.619 13.937 1.00 78.67 65 SER C N 1
ATOM 2249 C CA . SER C 1 65 ? 17.876 7.593 15.384 1.00 76.35 65 SER C CA 1
ATOM 2250 C C . SER C 1 65 ? 17.265 8.911 15.880 1.00 74.46 65 SER C C 1
ATOM 2251 O O . SER C 1 65 ? 16.429 8.908 16.777 1.00 72.55 65 SER C O 1
ATOM 2254 N N . THR C 1 66 ? 17.670 10.029 15.268 1.00 65.34 66 THR C N 1
ATOM 2255 C CA . THR C 1 66 ? 17.211 11.339 15.700 1.00 67.10 66 THR C CA 1
ATOM 2256 C C . THR C 1 66 ? 15.728 11.517 15.362 1.00 64.76 66 THR C C 1
ATOM 2257 O O . THR C 1 66 ? 15.001 12.157 16.112 1.00 60.45 66 THR C O 1
ATOM 2261 N N . PHE C 1 67 ? 15.290 10.972 14.219 1.00 69.83 67 PHE C N 1
ATOM 2262 C CA . PHE C 1 67 ? 13.903 11.114 13.788 1.00 73.88 67 PHE C CA 1
ATOM 2263 C C . PHE C 1 67 ? 12.989 10.279 14.686 1.00 69.51 67 PHE C C 1
ATOM 2264 O O . PHE C 1 67 ? 11.861 10.681 14.964 1.00 72.71 67 PHE C O 1
ATOM 2272 N N . GLN C 1 68 ? 13.506 9.144 15.178 1.00 71.99 68 GLN C N 1
ATOM 2273 C CA . GLN C 1 68 ? 12.770 8.301 16.114 1.00 77.36 68 GLN C CA 1
ATOM 2274 C C . GLN C 1 68 ? 12.530 9.066 17.415 1.00 72.28 68 GLN C C 1
ATOM 2275 O O . GLN C 1 68 ? 11.478 8.931 18.029 1.00 80.73 68 GLN C O 1
ATOM 2281 N N . GLU C 1 69 ? 13.525 9.854 17.833 1.00 64.06 69 GLU C N 1
ATOM 2282 C CA . GLU C 1 69 ? 13.411 10.649 19.043 1.00 62.92 69 GLU C CA 1
ATOM 2283 C C . GLU C 1 69 ? 12.392 11.774 18.828 1.00 62.66 69 GLU C C 1
ATOM 2284 O O . GLU C 1 69 ? 11.652 12.122 19.745 1.00 59.18 69 GLU C O 1
ATOM 2290 N N . PHE C 1 70 ? 12.332 12.315 17.600 1.00 64.11 70 PHE C N 1
ATOM 2291 C CA . PHE C 1 70 ? 11.420 13.411 17.304 1.00 63.93 70 PHE C CA 1
ATOM 2292 C C . PHE C 1 70 ? 9.977 12.911 17.256 1.00 65.34 70 PHE C C 1
ATOM 2293 O O . PHE C 1 70 ? 9.057 13.652 17.605 1.00 61.02 70 PHE C O 1
ATOM 2301 N N . LYS C 1 71 ? 9.794 11.643 16.862 1.00 70.17 71 LYS C N 1
ATOM 2302 C CA . LYS C 1 71 ? 8.489 11.001 16.924 1.00 75.97 71 LYS C CA 1
ATOM 2303 C C . LYS C 1 71 ? 8.029 10.899 18.377 1.00 75.39 71 LYS C C 1
ATOM 2304 O O . LYS C 1 71 ? 6.855 11.129 18.675 1.00 77.63 71 LYS C O 1
ATOM 2310 N N . LYS C 1 72 ? 8.956 10.522 19.269 1.00 68.72 72 LYS C N 1
ATOM 2311 C CA . LYS C 1 72 ? 8.645 10.378 20.681 1.00 71.02 72 LYS C CA 1
ATOM 2312 C C . LYS C 1 72 ? 8.211 11.732 21.240 1.00 66.48 72 LYS C C 1
ATOM 2313 O O . LYS C 1 72 ? 7.279 11.811 22.040 1.00 64.32 72 LYS C O 1
ATOM 2319 N N . LEU C 1 73 ? 8.910 12.793 20.824 1.00 63.32 73 LEU C N 1
ATOM 2320 C CA . LEU C 1 73 ? 8.600 14.138 21.286 1.00 66.98 73 LEU C CA 1
ATOM 2321 C C . LEU C 1 73 ? 7.198 14.528 20.812 1.00 65.77 73 LEU C C 1
ATOM 2322 O O . LEU C 1 73 ? 6.450 15.159 21.546 1.00 63.54 73 LEU C O 1
ATOM 2327 N N . ASN C 1 74 ? 6.834 14.087 19.602 1.00 71.04 74 ASN C N 1
ATOM 2328 C CA . ASN C 1 74 ? 5.540 14.410 19.013 1.00 78.96 74 ASN C CA 1
ATOM 2329 C C . ASN C 1 74 ? 4.429 13.586 19.672 1.00 85.34 74 ASN C C 1
ATOM 2330 O O . ASN C 1 74 ? 3.255 13.943 19.579 1.00 88.36 74 ASN C O 1
ATOM 2335 N N . GLN C 1 75 ? 4.817 12.495 20.350 1.00 85.88 75 GLN C N 1
ATOM 2336 C CA . GLN C 1 75 ? 3.888 11.685 21.129 1.00 86.09 75 GLN C CA 1
ATOM 2337 C C . GLN C 1 75 ? 3.851 12.179 22.578 1.00 81.34 75 GLN C C 1
ATOM 2338 O O . GLN C 1 75 ? 3.153 11.604 23.412 1.00 85.18 75 GLN C O 1
ATOM 2344 N N . GLY C 1 76 ? 4.645 13.219 22.875 1.00 71.52 76 GLY C N 1
ATOM 2345 C CA . GLY C 1 76 ? 4.589 13.900 24.162 1.00 67.18 76 GLY C CA 1
ATOM 2346 C C . GLY C 1 76 ? 5.583 13.338 25.176 1.00 64.79 76 GLY C C 1
ATOM 2347 O O . GLY C 1 76 ? 5.487 13.635 26.365 1.00 67.19 76 GLY C O 1
ATOM 2348 N N . LEU C 1 77 ? 6.563 12.568 24.687 1.00 63.99 77 LEU C N 1
ATOM 2349 C CA . LEU C 1 77 ? 7.517 11.899 25.553 1.00 63.69 77 LEU C CA 1
ATOM 2350 C C . LEU C 1 77 ? 8.823 12.676 25.568 1.00 62.79 77 LEU C C 1
ATOM 2351 O O . LEU C 1 77 ? 9.322 13.072 24.513 1.00 64.97 77 LEU C O 1
ATOM 2356 N N . PRO C 1 78 ? 9.443 12.881 26.753 1.00 60.17 78 PRO C N 1
ATOM 2357 C CA . PRO C 1 78 ? 10.715 13.570 26.837 1.00 58.72 78 PRO C CA 1
ATOM 2358 C C . PRO C 1 78 ? 11.865 12.659 26.414 1.00 56.83 78 PRO C C 1
ATOM 2359 O O . PRO C 1 78 ? 11.724 11.444 26.395 1.00 62.14 78 PRO C O 1
ATOM 2363 N N . VAL C 1 79 ? 12.998 13.280 26.092 1.00 57.90 79 VAL C N 1
ATOM 2364 C CA . VAL C 1 79 ? 14.176 12.598 25.587 1.00 59.29 79 VAL C CA 1
ATOM 2365 C C . VAL C 1 79 ? 15.369 13.075 26.415 1.00 57.45 79 VAL C C 1
ATOM 2366 O O . VAL C 1 79 ? 15.551 14.282 26.604 1.00 57.11 79 VAL C O 1
ATOM 2370 N N . PHE C 1 80 ? 16.163 12.126 26.926 1.00 57.17 80 PHE C N 1
ATOM 2371 C CA . PHE C 1 80 ? 17.233 12.442 27.868 1.00 60.03 80 PHE C CA 1
ATOM 2372 C C . PHE C 1 80 ? 18.575 11.960 27.321 1.00 54.90 80 PHE C C 1
ATOM 2373 O O . PHE C 1 80 ? 18.718 10.802 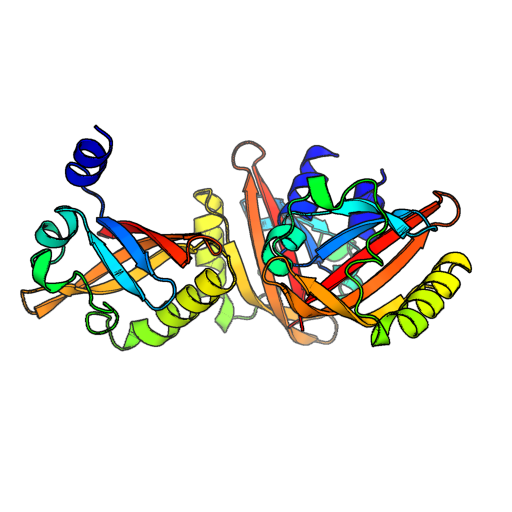26.952 1.00 52.84 80 PHE C O 1
ATOM 2381 N N . ALA C 1 81 ? 19.550 12.881 27.277 1.00 54.52 81 ALA C N 1
ATOM 2382 C CA . ALA C 1 81 ? 20.937 12.560 26.957 1.00 54.32 81 ALA C CA 1
ATOM 2383 C C . ALA C 1 81 ? 21.018 11.720 25.683 1.00 54.07 81 ALA C C 1
ATOM 2384 O O . ALA C 1 81 ? 21.701 10.706 25.648 1.00 55.18 81 ALA C O 1
ATOM 2386 N N . PHE C 1 82 ? 20.343 12.184 24.628 1.00 53.36 82 PHE C N 1
ATOM 2387 C CA . PHE C 1 82 ? 20.457 11.573 23.316 1.00 54.19 82 PHE C CA 1
ATOM 2388 C C . PHE C 1 82 ? 21.627 12.201 22.554 1.00 49.68 82 PHE C C 1
ATOM 2389 O O . PHE C 1 82 ? 21.734 13.416 22.455 1.00 46.18 82 PHE C O 1
ATOM 2397 N N . GLN C 1 83 ? 22.463 11.346 21.974 1.00 49.45 83 GLN C N 1
ATOM 2398 C CA . GLN C 1 83 ? 23.727 11.751 21.390 1.00 52.89 83 GLN C CA 1
ATOM 2399 C C . GLN C 1 83 ? 23.629 11.657 19.860 1.00 54.55 83 GLN C C 1
ATOM 2400 O O . GLN C 1 83 ? 23.178 10.646 19.323 1.00 51.55 83 GLN C O 1
ATOM 2406 N N . ASN C 1 84 ? 24.022 12.745 19.174 1.00 54.03 84 ASN C N 1
ATOM 2407 C CA . ASN C 1 84 ? 24.161 12.745 17.725 1.00 53.75 84 ASN C CA 1
ATOM 2408 C C . ASN C 1 84 ? 25.225 13.769 17.322 1.00 55.02 84 ASN C C 1
ATOM 2409 O O . ASN C 1 84 ? 25.793 14.446 18.171 1.00 57.36 84 ASN C O 1
ATOM 2414 N N . ARG C 1 85 ? 25.526 13.822 16.014 1.00 59.49 85 ARG C N 1
ATOM 2415 C CA . ARG C 1 85 ? 26.530 14.725 15.475 1.00 56.40 85 ARG C CA 1
ATOM 2416 C C . ARG C 1 85 ? 25.853 15.805 14.636 1.00 58.30 85 ARG C C 1
ATOM 2417 O O . ARG C 1 85 ? 24.984 15.506 13.816 1.00 58.54 85 ARG C O 1
ATOM 2425 N N . PHE C 1 86 ? 26.315 17.050 14.806 1.00 59.54 86 PHE C N 1
ATOM 2426 C CA . PHE C 1 86 ? 25.848 18.172 14.006 1.00 61.24 86 PHE C CA 1
ATOM 2427 C C . PHE C 1 86 ? 27.023 18.807 13.280 1.00 59.23 86 PHE C C 1
ATOM 2428 O O . PHE C 1 86 ? 28.104 18.927 13.843 1.00 60.29 86 PHE C O 1
ATOM 2436 N N . LEU C 1 87 ? 26.780 19.234 12.035 1.00 59.03 87 LEU C N 1
ATOM 2437 C CA . LEU C 1 87 ? 27.791 19.884 11.219 1.00 58.47 87 LEU C CA 1
ATOM 2438 C C . LEU C 1 87 ? 28.028 21.310 11.723 1.00 55.51 87 LEU C C 1
ATOM 2439 O O . LEU C 1 87 ? 27.080 22.064 11.976 1.00 51.54 87 LEU C O 1
ATOM 2444 N N . CYS C 1 88 ? 29.308 21.675 11.858 1.00 60.17 88 CYS C N 1
ATOM 2445 C CA . CYS C 1 88 ? 29.686 23.012 12.307 1.00 66.46 88 CYS C CA 1
ATOM 2446 C C . CYS C 1 88 ? 30.137 23.854 11.117 1.00 70.84 88 CYS C C 1
ATOM 2447 O O . CYS C 1 88 ? 30.330 23.333 10.017 1.00 70.22 88 CYS C O 1
ATOM 2450 N N . SER C 1 89 ? 30.309 25.161 11.358 1.00 79.53 89 SER C N 1
ATOM 2451 C CA . SER C 1 89 ? 30.548 26.132 10.297 1.00 78.51 89 SER C CA 1
ATOM 2452 C C . SER C 1 89 ? 31.921 25.912 9.657 1.00 79.87 89 SER C C 1
ATOM 2453 O O . SER C 1 89 ? 32.178 26.419 8.568 1.00 86.28 89 SER C O 1
ATOM 2456 N N . ASP C 1 90 ? 32.801 25.164 10.343 1.00 76.21 90 ASP C N 1
ATOM 2457 C CA . ASP C 1 90 ? 34.141 24.903 9.835 1.00 84.93 90 ASP C CA 1
ATOM 2458 C C . ASP C 1 90 ? 34.148 23.612 9.011 1.00 87.29 90 ASP C C 1
ATOM 2459 O O . ASP C 1 90 ? 35.197 23.191 8.530 1.00 94.91 90 ASP C O 1
ATOM 2464 N N . GLY C 1 91 ? 32.975 22.974 8.889 1.00 83.39 91 GLY C N 1
ATOM 2465 C CA . GLY C 1 91 ? 32.788 21.862 7.972 1.00 84.63 91 GLY C CA 1
ATOM 2466 C C . GLY C 1 91 ? 33.007 20.504 8.640 1.00 83.50 91 GLY C C 1
ATOM 2467 O O . GLY C 1 91 ? 33.138 19.496 7.953 1.00 80.07 91 GLY C O 1
ATOM 2468 N N . THR C 1 92 ? 33.024 20.487 9.982 1.00 81.55 92 THR C N 1
ATOM 2469 C CA . THR C 1 92 ? 33.265 19.263 10.734 1.00 80.73 92 THR C CA 1
ATOM 2470 C C . THR C 1 92 ? 32.029 18.910 11.559 1.00 75.74 92 THR C C 1
ATOM 2471 O O . THR C 1 92 ? 31.230 19.781 11.896 1.00 77.71 92 THR C O 1
ATOM 2475 N N . TYR C 1 93 ? 31.906 17.618 11.890 1.00 75.81 93 TYR C N 1
ATOM 2476 C CA . TYR C 1 93 ? 30.823 17.109 12.717 1.00 70.45 93 TYR C CA 1
ATOM 2477 C C . TYR C 1 93 ? 31.291 17.032 14.171 1.00 67.88 93 TYR C C 1
ATOM 2478 O O . TYR C 1 93 ? 32.323 16.441 14.460 1.00 72.52 93 TYR C O 1
ATOM 2487 N N . LYS C 1 94 ? 30.499 17.626 15.075 1.00 71.10 94 LYS C N 1
ATOM 2488 C CA . LYS C 1 94 ? 30.779 17.620 16.505 1.00 71.51 94 LYS C CA 1
ATOM 2489 C C . LYS C 1 94 ? 29.666 16.850 17.227 1.00 61.60 94 LYS C C 1
ATOM 2490 O O . LYS C 1 94 ? 28.513 16.892 16.817 1.00 63.85 94 LYS C O 1
ATOM 2496 N N . TYR C 1 95 ? 30.031 16.157 18.310 1.00 63.07 95 TYR C N 1
ATOM 2497 C CA . TYR C 1 95 ? 29.096 15.335 19.076 1.00 59.29 95 TYR C CA 1
ATOM 2498 C C . TYR C 1 95 ? 28.383 16.192 20.113 1.00 55.70 95 TYR C C 1
ATOM 2499 O O . TYR C 1 95 ? 29.013 17.031 20.762 1.00 53.53 95 TYR C O 1
ATOM 2508 N N . PHE C 1 96 ? 27.073 15.953 20.280 1.00 56.72 96 PHE C N 1
ATOM 2509 C CA . PHE C 1 96 ? 26.287 16.653 21.286 1.00 57.04 96 PHE C CA 1
ATOM 2510 C C . PHE C 1 96 ? 25.380 15.672 22.020 1.00 56.06 96 PHE C C 1
ATOM 2511 O O . PHE C 1 96 ? 24.942 14.670 21.455 1.00 53.71 96 PHE C O 1
ATOM 2519 N N . SER C 1 97 ? 25.088 16.007 23.284 1.00 59.60 97 SER C N 1
ATOM 2520 C CA . SER C 1 97 ? 24.097 15.307 24.079 1.00 55.46 97 SER C CA 1
ATOM 2521 C C . SER C 1 97 ? 22.888 16.217 24.274 1.00 48.77 97 SER C C 1
ATOM 2522 O O . SER C 1 97 ? 23.030 17.324 24.766 1.00 51.81 97 SER C O 1
ATOM 2525 N N . TRP C 1 98 ? 21.705 15.730 23.875 1.00 51.96 98 TRP C N 1
ATOM 2526 C CA . TRP C 1 98 ? 20.491 16.538 23.868 1.00 51.24 98 TRP C CA 1
ATOM 2527 C C . TRP C 1 98 ? 19.515 16.018 24.908 1.00 48.90 98 TRP C C 1
ATOM 2528 O O . TRP C 1 98 ? 19.343 14.821 25.056 1.00 50.73 98 TRP C O 1
ATOM 2539 N N . THR C 1 99 ? 18.839 16.950 25.574 1.00 54.82 99 THR C N 1
ATOM 2540 C CA . THR C 1 99 ? 17.684 16.637 26.387 1.00 59.34 99 THR C CA 1
ATOM 2541 C C . THR C 1 99 ? 16.542 17.534 25.937 1.00 61.26 99 THR C C 1
ATOM 2542 O O . THR C 1 99 ? 16.721 18.733 25.814 1.00 71.72 99 THR C O 1
ATOM 2546 N N . ALA C 1 100 ? 15.401 16.924 25.607 1.00 62.31 100 ALA C N 1
ATOM 2547 C CA . ALA C 1 100 ? 14.293 17.643 25.001 1.00 63.61 100 ALA C CA 1
ATOM 2548 C C . ALA C 1 100 ? 13.002 17.310 25.736 1.00 64.95 100 ALA C C 1
ATOM 2549 O O . ALA C 1 100 ? 12.726 16.152 26.008 1.00 61.89 100 ALA C O 1
ATOM 2551 N N . SER C 1 101 ? 12.213 18.349 26.025 1.00 70.49 101 SER C N 1
ATOM 2552 C CA . SER C 1 101 ? 10.924 18.196 26.678 1.00 69.57 101 SER C CA 1
ATOM 2553 C C . SER C 1 101 ? 9.831 18.814 25.801 1.00 75.48 101 SER C C 1
ATOM 2554 O O . SER C 1 101 ? 9.884 19.990 25.473 1.00 69.18 101 SER C O 1
ATOM 2557 N N . PRO C 1 102 ? 8.810 18.036 25.378 1.00 78.75 102 PRO C N 1
ATOM 2558 C CA . PRO C 1 102 ? 7.755 18.560 24.522 1.00 74.41 102 PRO C CA 1
ATOM 2559 C C . PRO C 1 102 ? 6.612 19.221 25.287 1.00 81.83 102 PRO C C 1
ATOM 2560 O O . PRO C 1 102 ? 6.314 18.852 26.417 1.00 80.47 102 PRO C O 1
ATOM 2564 N N . ASP C 1 103 ? 5.992 20.215 24.641 1.00 88.50 103 ASP C N 1
ATOM 2565 C CA . ASP C 1 103 ? 4.817 20.895 25.161 1.00 94.28 103 ASP C CA 1
ATOM 2566 C C . ASP C 1 103 ? 3.747 20.902 24.069 1.00 98.52 103 ASP C C 1
ATOM 2567 O O . ASP C 1 103 ? 3.725 21.796 23.220 1.00 99.70 103 ASP C O 1
ATOM 2572 N N . LEU C 1 104 ? 2.891 19.871 24.082 1.00 100.02 104 LEU C N 1
ATOM 2573 C CA . LEU C 1 104 ? 2.003 19.581 22.964 1.00 100.57 104 LEU C CA 1
ATOM 2574 C C . LEU C 1 104 ? 0.975 20.702 22.804 1.00 97.21 104 LEU C C 1
ATOM 2575 O O . LE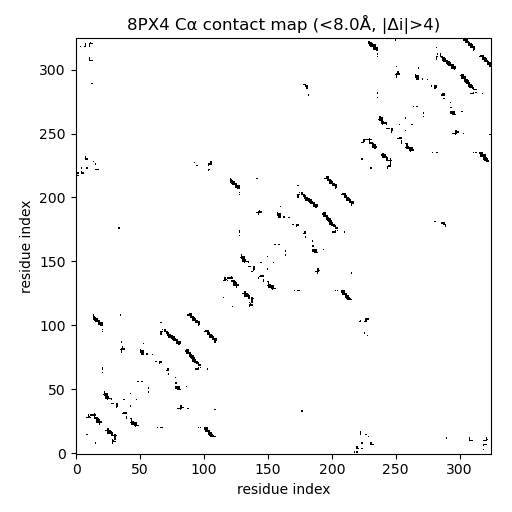U C 1 104 ? 0.582 21.023 21.686 1.00 89.35 104 LEU C O 1
ATOM 2580 N N . SER C 1 105 ? 0.534 21.274 23.936 1.00 99.19 105 SER C N 1
ATOM 2581 C CA . SER C 1 105 ? -0.488 22.311 23.926 1.00 104.20 105 SER C CA 1
ATOM 2582 C C . SER C 1 105 ? 0.048 23.568 23.240 1.00 101.58 105 SER C C 1
ATOM 2583 O O . SER C 1 105 ? -0.663 24.202 22.462 1.00 99.75 105 SER C O 1
ATOM 2586 N N . ALA C 1 106 ? 1.318 23.901 23.524 1.00 95.71 106 ALA C N 1
ATOM 2587 C CA . ALA C 1 106 ? 1.948 25.095 22.977 1.00 92.93 106 ALA C CA 1
ATOM 2588 C C . ALA C 1 106 ? 2.518 24.804 21.586 1.00 88.91 106 ALA C C 1
ATOM 2589 O O . ALA C 1 106 ? 2.762 25.720 20.812 1.00 89.61 106 ALA C O 1
ATOM 2591 N N . GLY C 1 107 ? 2.757 23.523 21.296 1.00 88.78 107 GLY C N 1
ATOM 2592 C CA . GLY C 1 107 ? 3.330 23.113 20.024 1.00 83.24 107 GLY C CA 1
ATOM 2593 C C . GLY C 1 107 ? 4.839 23.346 19.967 1.00 78.37 107 GLY C C 1
ATOM 2594 O O . GLY C 1 107 ? 5.389 23.538 18.891 1.00 80.20 107 GLY C O 1
ATOM 2595 N N . LEU C 1 108 ? 5.506 23.265 21.135 1.00 78.62 108 LEU C N 1
ATOM 2596 C CA . LEU C 1 108 ? 6.923 23.599 21.250 1.00 72.56 108 LEU C CA 1
ATOM 2597 C C . LEU C 1 108 ? 7.705 22.405 21.797 1.00 73.11 108 LEU C C 1
ATOM 2598 O O . LEU C 1 108 ? 7.137 21.514 22.423 1.00 72.51 108 LEU C O 1
ATOM 2603 N N . ILE C 1 109 ? 9.024 22.432 21.583 1.00 70.00 109 ILE C N 1
ATOM 2604 C CA . ILE C 1 109 ? 9.946 21.519 22.240 1.00 66.77 109 ILE C CA 1
ATOM 2605 C C . ILE C 1 109 ? 11.057 22.348 22.873 1.00 63.19 109 ILE C C 1
ATOM 2606 O O . ILE C 1 109 ? 11.642 23.203 22.215 1.00 58.35 109 ILE C O 1
ATOM 2611 N N . TYR C 1 110 ? 11.353 22.066 24.152 1.00 63.81 110 TYR C N 1
ATOM 2612 C CA . TYR C 1 110 ? 12.422 22.738 24.874 1.00 56.91 110 TYR C CA 1
ATOM 2613 C C . TYR C 1 110 ? 13.670 21.854 24.839 1.00 57.16 110 TYR C C 1
ATOM 2614 O O . TYR C 1 110 ? 13.677 20.778 25.410 1.00 68.34 110 TYR C O 1
ATOM 2623 N N . VAL C 1 111 ? 14.726 22.349 24.186 1.00 54.02 111 VAL C N 1
ATOM 2624 C CA . VAL C 1 111 ? 15.895 21.548 23.873 1.00 51.57 111 VAL C CA 1
ATOM 2625 C C . VAL C 1 111 ? 17.086 22.085 24.663 1.00 52.82 111 VAL C C 1
ATOM 2626 O O . VAL C 1 111 ? 17.336 23.279 24.673 1.00 53.79 111 VAL C O 1
ATOM 2630 N N . THR C 1 112 ? 17.800 21.178 25.343 1.00 52.63 112 THR C N 1
ATOM 2631 C CA . THR C 1 112 ? 18.999 21.524 26.082 1.00 55.87 112 THR C CA 1
ATOM 2632 C C . THR C 1 112 ? 20.122 20.615 25.616 1.00 57.94 112 THR C C 1
ATOM 2633 O O . THR C 1 112 ? 19.915 19.423 25.432 1.00 60.35 112 THR C O 1
ATOM 2637 N N . GLY C 1 113 ? 21.303 21.194 25.420 1.00 53.32 113 GLY C N 1
ATOM 2638 C CA . GLY C 1 113 ? 22.374 20.502 24.745 1.00 50.58 113 GLY C CA 1
ATOM 2639 C C . GLY C 1 113 ? 23.716 20.756 25.402 1.00 52.91 113 GLY C C 1
ATOM 2640 O O . GLY C 1 113 ? 23.963 21.833 25.944 1.00 51.90 113 GLY C O 1
ATOM 2641 N N . ARG C 1 114 ? 24.589 19.766 25.278 1.00 58.40 114 ARG C N 1
ATOM 2642 C CA . ARG C 1 114 ? 25.928 19.806 25.837 1.00 57.92 114 ARG C CA 1
ATOM 2643 C C . ARG C 1 114 ? 26.871 19.161 24.826 1.00 55.85 114 ARG C C 1
ATOM 2644 O O . ARG C 1 114 ? 26.570 18.090 24.293 1.00 58.46 114 ARG C O 1
ATOM 2652 N N . ASP C 1 115 ? 28.010 19.809 24.578 1.00 59.55 115 ASP C N 1
ATOM 2653 C CA . ASP C 1 115 ? 29.047 19.252 23.717 1.00 65.89 115 ASP C CA 1
ATOM 2654 C C . ASP C 1 115 ? 29.761 18.130 24.468 1.00 69.58 115 ASP C C 1
ATOM 2655 O O . ASP C 1 115 ? 29.983 18.230 25.667 1.00 73.96 115 ASP C O 1
ATOM 2660 N N . ILE C 1 116 ? 30.026 17.027 23.752 1.00 80.28 116 ILE C N 1
ATOM 2661 C CA . ILE C 1 116 ? 30.594 15.821 24.337 1.00 82.32 116 ILE C CA 1
ATOM 2662 C C . ILE C 1 116 ? 32.091 15.776 24.005 1.00 90.63 116 ILE C C 1
ATOM 2663 O O . ILE C 1 116 ? 32.776 16.756 24.354 1.00 95.49 116 ILE C O 1
#